Protein AF-A0A934NMH2-F1 (afdb_monomer_lite)

Foldseek 3Di:
DDDDDPVVVVVVVVCVVPPFVVVQVVVCVVVDQKDKPPWDQDDDPSQKTKIKIKGKDRKGKDADPDPVFGMKIKIWIWMWMWMGNVVDIWIKIKIKIAIKTWDWDADPPGKTATDIDQDDLVRMDMDIDTPPDDPVCVVVVVVVRSVVSVVVSVVVNVVCPDPVNNVVRMGRVVVVVVVCVVVCVVVPDDPPPPPPPDDDDDDD

Organism: NCBI:txid2799499

Sequence (204 aa):
MGAISAADFATNMLAAAASPDRVGVMVAQLIGDSFDTGSIRVGPAGLGTAQAVGVVGQVVASHCDDPDWDIEVLVPVAIHARVDAGIRVVAYDVDLAVRARIRLVLEPPCSVLIDLKELCADDVLSTIDPCGMPSRLIGWMRNITAVVDDYVVTFINELLQRDDIVAMRRIDVAELLDRAWESGAFVSGPLRPASGESDIPVAI

pLDDT: mean 79.76, std 14.37, range [42.66, 96.0]

Structure (mmCIF, N/CA/C/O backbone):
data_AF-A0A934NMH2-F1
#
_entry.id   AF-A0A934NMH2-F1
#
loop_
_atom_site.group_PDB
_atom_site.id
_atom_site.type_symbol
_atom_site.label_atom_id
_atom_site.label_alt_id
_atom_site.label_comp_id
_atom_site.label_asym_id
_atom_site.label_entity_id
_atom_site.label_seq_id
_atom_site.pdbx_PDB_ins_code
_atom_site.Cartn_x
_atom_site.Cartn_y
_atom_site.Cartn_z
_atom_site.occupancy
_atom_site.B_iso_or_equiv
_atom_site.auth_seq_id
_atom_site.auth_comp_id
_atom_site.auth_asym_id
_atom_site.auth_atom_id
_atom_site.pdbx_PDB_model_num
ATOM 1 N N . MET A 1 1 ? -15.158 -12.327 33.982 1.00 55.75 1 MET A N 1
ATOM 2 C CA . MET A 1 1 ? -14.580 -11.171 33.263 1.00 55.75 1 MET A CA 1
ATOM 3 C C . MET A 1 1 ? -15.195 -9.913 33.843 1.00 55.75 1 MET A C 1
ATOM 5 O O . MET A 1 1 ? -16.412 -9.870 33.957 1.00 55.75 1 MET A O 1
ATOM 9 N N . GLY A 1 2 ? -14.372 -8.968 34.304 1.00 80.00 2 GLY A N 1
ATOM 10 C CA . GLY A 1 2 ? -14.849 -7.660 34.764 1.00 80.00 2 GLY A CA 1
ATOM 11 C C . GLY A 1 2 ? -15.200 -6.760 33.578 1.00 80.00 2 GLY A C 1
ATOM 12 O O . GLY A 1 2 ? -14.718 -6.998 32.472 1.00 80.00 2 GLY A O 1
ATOM 13 N N . ALA A 1 3 ? -16.050 -5.759 33.802 1.00 84.94 3 ALA A N 1
ATOM 14 C CA . ALA A 1 3 ? -16.329 -4.737 32.798 1.00 84.94 3 ALA A CA 1
ATOM 15 C C . ALA A 1 3 ? -15.047 -3.947 32.485 1.00 84.94 3 ALA A C 1
ATOM 17 O O . ALA A 1 3 ? -14.315 -3.575 33.403 1.00 84.94 3 ALA A O 1
ATOM 18 N N . ILE A 1 4 ? -14.782 -3.712 31.200 1.00 94.19 4 ILE A N 1
ATOM 19 C CA . ILE A 1 4 ? -13.697 -2.839 30.732 1.00 94.19 4 ILE A CA 1
ATOM 20 C C . ILE A 1 4 ? -14.229 -1.424 30.494 1.00 94.19 4 ILE A C 1
ATOM 22 O O . ILE A 1 4 ? -15.442 -1.229 30.376 1.00 94.19 4 ILE A O 1
ATOM 26 N N . SER A 1 5 ? -13.338 -0.432 30.438 1.00 93.69 5 SER A N 1
ATOM 27 C CA . SER A 1 5 ? -13.750 0.933 30.114 1.00 93.69 5 SER A CA 1
ATOM 28 C C . SER A 1 5 ? -14.205 1.034 28.651 1.00 93.69 5 SER A C 1
ATOM 30 O O . SER A 1 5 ? -13.817 0.226 27.807 1.00 93.69 5 SER A O 1
ATOM 32 N N . ALA A 1 6 ? -15.020 2.044 28.331 1.00 88.75 6 ALA A N 1
ATOM 33 C CA . ALA A 1 6 ? -15.433 2.300 26.950 1.00 88.75 6 ALA A CA 1
ATOM 34 C C . ALA A 1 6 ? -14.233 2.582 26.026 1.00 88.75 6 ALA A C 1
ATOM 36 O O . ALA A 1 6 ? -14.247 2.177 24.868 1.00 88.75 6 ALA A O 1
ATOM 37 N N . ALA A 1 7 ? -13.187 3.228 26.553 1.00 87.75 7 ALA A N 1
ATOM 38 C CA . ALA A 1 7 ? -11.951 3.481 25.822 1.00 87.75 7 ALA A CA 1
ATOM 39 C C . ALA A 1 7 ? -11.217 2.171 25.498 1.00 87.75 7 ALA A C 1
ATOM 41 O O . ALA A 1 7 ? -10.892 1.929 24.341 1.00 87.75 7 ALA A O 1
ATOM 42 N N . ASP A 1 8 ? -11.046 1.285 26.484 1.00 89.62 8 ASP A N 1
ATOM 43 C CA . ASP A 1 8 ? -10.402 -0.018 26.266 1.00 89.62 8 ASP A CA 1
ATOM 44 C C . ASP A 1 8 ? -11.205 -0.883 25.290 1.00 89.62 8 ASP A C 1
ATOM 46 O O . ASP A 1 8 ? -10.641 -1.572 24.440 1.00 89.62 8 ASP A O 1
ATOM 50 N N . PHE A 1 9 ? -12.537 -0.838 25.389 1.00 89.81 9 PHE A N 1
ATOM 51 C CA . PHE A 1 9 ? -13.411 -1.519 24.443 1.00 89.81 9 PHE A CA 1
ATOM 52 C C . PHE A 1 9 ? -13.216 -0.990 23.019 1.00 89.81 9 PHE A C 1
ATOM 54 O O . PHE A 1 9 ? -13.054 -1.795 22.106 1.00 89.81 9 PHE A O 1
ATOM 61 N N . ALA A 1 10 ? -13.191 0.331 22.827 1.00 84.88 10 ALA A N 1
ATOM 62 C CA . ALA A 1 10 ? -12.983 0.942 21.517 1.00 84.88 10 ALA A CA 1
ATOM 63 C C . ALA A 1 10 ? -11.622 0.556 20.918 1.00 84.88 10 ALA A C 1
ATOM 65 O O . ALA A 1 10 ? -11.572 0.125 19.768 1.00 84.88 10 ALA A O 1
ATOM 66 N N . THR A 1 11 ? -10.543 0.615 21.705 1.00 84.56 11 THR A N 1
ATOM 67 C CA . THR A 1 11 ? -9.200 0.188 21.277 1.00 84.56 11 THR A CA 1
ATOM 68 C C . THR A 1 11 ? -9.193 -1.276 20.837 1.00 84.56 11 THR A C 1
ATOM 70 O O . THR A 1 11 ? -8.730 -1.597 19.744 1.00 84.56 11 THR A O 1
ATOM 73 N N . ASN A 1 12 ? -9.768 -2.169 21.647 1.00 87.62 12 ASN A N 1
ATOM 74 C CA . ASN A 1 12 ? -9.834 -3.595 21.324 1.00 87.62 12 ASN A CA 1
ATOM 75 C C . ASN A 1 12 ? -10.702 -3.868 20.089 1.00 87.62 12 ASN A C 1
ATOM 77 O O . ASN A 1 12 ? -10.360 -4.711 19.262 1.00 87.62 12 ASN A O 1
ATOM 81 N N . MET A 1 13 ? -11.822 -3.155 19.958 1.00 86.44 13 MET A N 1
ATOM 82 C CA . MET A 1 13 ? -12.715 -3.261 18.808 1.00 86.44 13 MET A CA 1
ATOM 83 C C . MET A 1 13 ? -12.003 -2.845 17.521 1.00 86.44 13 MET A C 1
ATOM 85 O O . MET A 1 13 ? -12.112 -3.551 16.523 1.00 86.44 13 MET A O 1
ATOM 89 N N . LEU A 1 14 ? -11.255 -1.739 17.540 1.00 83.88 14 LEU A N 1
ATOM 90 C CA . LEU A 1 14 ? -10.494 -1.256 16.387 1.00 83.88 14 LEU A CA 1
ATOM 91 C C . LEU A 1 14 ? -9.381 -2.230 15.998 1.00 83.88 14 LEU A C 1
ATOM 93 O O . LEU A 1 14 ? -9.290 -2.603 14.830 1.00 83.88 14 LEU A O 1
ATOM 97 N N . ALA A 1 15 ? -8.609 -2.716 16.973 1.00 83.25 15 ALA A N 1
ATOM 98 C CA . ALA A 1 15 ? -7.566 -3.712 16.734 1.00 83.25 15 ALA A CA 1
ATOM 99 C C . ALA A 1 15 ? -8.132 -5.011 16.130 1.00 83.25 15 ALA A C 1
ATOM 101 O O . ALA A 1 15 ? -7.534 -5.598 15.230 1.00 83.25 15 ALA A O 1
ATOM 102 N N . ALA A 1 16 ? -9.314 -5.447 16.579 1.00 84.50 16 ALA A N 1
ATOM 103 C CA . ALA A 1 16 ? -9.988 -6.619 16.025 1.00 84.50 16 ALA A CA 1
ATOM 104 C C . ALA A 1 16 ? -10.588 -6.357 14.632 1.00 84.50 16 ALA A C 1
ATOM 106 O O . ALA A 1 16 ? -10.557 -7.229 13.763 1.00 84.50 16 ALA A O 1
ATOM 107 N N . ALA A 1 17 ? -11.148 -5.167 14.406 1.00 82.38 17 ALA A N 1
ATOM 108 C CA . ALA A 1 17 ? -11.746 -4.790 13.130 1.00 82.38 17 ALA A CA 1
ATOM 109 C C . ALA A 1 17 ? -10.696 -4.615 12.024 1.00 82.38 17 ALA A C 1
ATOM 111 O O . ALA A 1 17 ? -10.988 -4.924 10.870 1.00 82.38 17 ALA A O 1
ATOM 112 N N . ALA A 1 18 ? -9.490 -4.176 12.381 1.00 85.75 18 ALA A N 1
ATOM 113 C CA . ALA A 1 18 ? -8.374 -3.938 11.475 1.00 85.75 18 ALA A CA 1
ATOM 114 C C . ALA A 1 18 ? -7.191 -4.878 11.744 1.00 85.75 18 ALA A C 1
ATOM 116 O O . ALA A 1 18 ? -6.037 -4.469 11.693 1.00 85.75 18 ALA A O 1
ATOM 117 N N . SER A 1 19 ? -7.460 -6.157 12.018 1.00 91.31 19 SER A N 1
ATOM 118 C CA . SER A 1 19 ? -6.395 -7.164 12.093 1.00 91.31 19 SER A CA 1
ATOM 119 C C . SER A 1 19 ? -5.557 -7.165 10.802 1.00 91.31 19 SER A C 1
ATOM 121 O O . SER A 1 19 ? -6.161 -7.026 9.728 1.00 91.31 19 SER A O 1
ATOM 123 N N . PRO A 1 20 ? -4.234 -7.415 10.861 1.00 93.50 20 PRO A N 1
ATOM 124 C CA . PRO A 1 20 ? -3.378 -7.439 9.676 1.00 93.50 20 PRO A CA 1
ATOM 125 C C . PRO A 1 20 ? -3.939 -8.290 8.531 1.00 93.50 20 PRO A C 1
ATOM 127 O O . PRO A 1 20 ? -4.058 -7.793 7.417 1.00 93.50 20 PRO A O 1
ATOM 130 N N . ASP A 1 21 ? -4.418 -9.506 8.811 1.00 91.56 21 ASP A N 1
ATOM 131 C CA . ASP A 1 21 ? -5.004 -10.396 7.796 1.00 91.56 21 ASP A CA 1
ATOM 132 C C . ASP A 1 21 ? -6.146 -9.734 7.010 1.00 91.56 21 ASP A C 1
ATOM 134 O O . ASP A 1 21 ? -6.215 -9.809 5.782 1.00 91.56 21 ASP A O 1
ATOM 138 N N . ARG A 1 22 ? -7.041 -9.036 7.717 1.00 88.94 22 ARG A N 1
ATOM 139 C CA . ARG A 1 22 ? -8.184 -8.353 7.104 1.00 88.94 22 ARG A CA 1
ATOM 140 C C . ARG A 1 22 ? -7.745 -7.156 6.268 1.00 88.94 22 ARG A C 1
ATOM 142 O O . ARG A 1 22 ? -8.294 -6.949 5.188 1.00 88.94 22 ARG A O 1
ATOM 149 N N . VAL A 1 23 ? -6.746 -6.410 6.737 1.00 90.19 23 VAL A N 1
ATOM 150 C CA . VAL A 1 23 ? -6.149 -5.306 5.977 1.00 90.19 23 VAL A CA 1
ATOM 151 C C . VAL A 1 23 ? -5.469 -5.827 4.715 1.00 90.19 23 VAL A C 1
ATOM 153 O O . VAL A 1 23 ? -5.728 -5.296 3.640 1.00 90.19 23 VAL A O 1
ATOM 156 N N . GLY A 1 24 ? -4.694 -6.910 4.802 1.00 91.38 24 GLY A N 1
ATOM 157 C CA . GLY A 1 24 ? -4.057 -7.539 3.643 1.00 91.38 24 GLY A CA 1
ATOM 158 C C . GLY A 1 24 ? -5.067 -7.970 2.575 1.00 91.38 24 GLY A C 1
ATOM 159 O O . GLY A 1 24 ? -4.893 -7.653 1.400 1.00 91.38 24 GLY A O 1
ATOM 160 N N . VAL A 1 25 ? -6.171 -8.611 2.981 1.00 90.31 25 VAL A N 1
ATOM 161 C CA . VAL A 1 25 ? -7.261 -8.992 2.062 1.00 90.31 25 VAL A CA 1
ATOM 162 C C . VAL A 1 25 ? -7.906 -7.769 1.409 1.00 90.31 25 VAL A C 1
ATOM 164 O O . VAL A 1 25 ? -8.134 -7.772 0.201 1.00 90.31 25 VAL A O 1
ATOM 167 N N . MET A 1 26 ? -8.194 -6.719 2.182 1.00 88.44 26 MET A N 1
ATOM 168 C CA . MET A 1 26 ? -8.778 -5.490 1.639 1.00 88.44 26 MET A CA 1
ATOM 169 C C . MET A 1 26 ? -7.841 -4.795 0.649 1.00 88.44 26 MET A C 1
ATOM 171 O O . MET A 1 26 ? -8.291 -4.367 -0.411 1.00 88.44 26 MET A O 1
ATOM 175 N N . VAL A 1 27 ? -6.546 -4.712 0.964 1.00 88.94 27 VAL A N 1
ATOM 176 C CA . VAL A 1 27 ? -5.538 -4.135 0.067 1.00 88.94 27 VAL A CA 1
ATOM 177 C C . VAL A 1 27 ? -5.440 -4.947 -1.224 1.00 88.94 27 VAL A C 1
ATOM 179 O O . VAL A 1 27 ? -5.482 -4.363 -2.302 1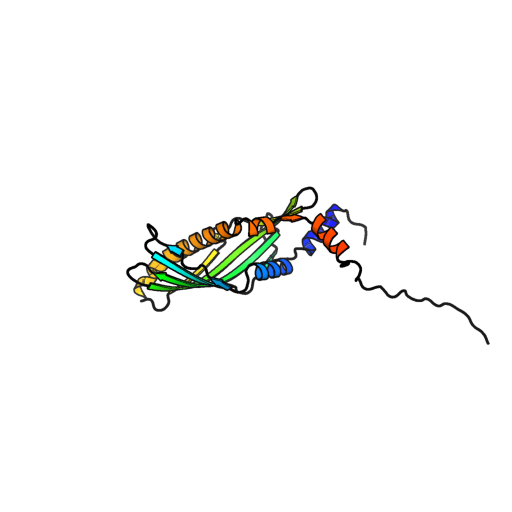.00 88.94 27 VAL A O 1
ATOM 182 N N . ALA A 1 28 ? -5.397 -6.280 -1.143 1.00 89.31 28 ALA A N 1
ATOM 183 C CA . ALA A 1 28 ? -5.385 -7.138 -2.329 1.00 89.31 28 ALA A CA 1
ATOM 184 C C . ALA A 1 28 ? -6.615 -6.906 -3.226 1.00 89.31 28 ALA A C 1
ATOM 186 O O . ALA A 1 28 ? -6.481 -6.783 -4.439 1.00 89.31 28 ALA A O 1
ATOM 187 N N . GLN A 1 29 ? -7.807 -6.778 -2.635 1.00 88.88 29 GLN A N 1
ATOM 188 C CA . GLN A 1 29 ? -9.037 -6.483 -3.381 1.00 88.88 29 GLN A CA 1
ATOM 189 C C . GLN A 1 29 ? -9.027 -5.092 -4.022 1.00 88.88 29 GLN A C 1
ATOM 191 O O . GLN A 1 29 ? -9.562 -4.926 -5.115 1.00 88.88 29 GLN A O 1
ATOM 196 N N . LEU A 1 30 ? -8.442 -4.102 -3.344 1.00 84.62 30 LEU A N 1
ATOM 197 C CA . LEU A 1 30 ? -8.367 -2.729 -3.835 1.00 84.62 30 LEU A CA 1
ATOM 198 C C . LEU A 1 30 ? -7.421 -2.601 -5.033 1.00 84.62 30 LEU A C 1
ATOM 200 O O . LEU A 1 30 ? -7.748 -1.912 -5.995 1.00 84.62 30 LEU A O 1
ATOM 204 N N . ILE A 1 31 ? -6.253 -3.243 -4.962 1.00 84.88 31 ILE A N 1
ATOM 205 C CA . ILE A 1 31 ? -5.245 -3.192 -6.030 1.00 84.88 31 ILE A CA 1
ATOM 206 C C . ILE A 1 31 ? -5.661 -4.098 -7.203 1.00 84.88 31 ILE A C 1
ATOM 208 O O . ILE A 1 31 ? -5.435 -3.749 -8.362 1.00 84.88 31 ILE A O 1
ATOM 212 N N . GLY A 1 32 ? -6.308 -5.230 -6.911 1.00 87.62 32 GLY A N 1
ATOM 213 C CA . GLY A 1 32 ? -6.639 -6.259 -7.893 1.00 87.62 32 GLY A CA 1
ATOM 214 C C . GLY A 1 32 ? -5.426 -7.103 -8.298 1.00 87.62 32 GLY A C 1
ATOM 215 O O . GLY A 1 32 ? -4.321 -6.925 -7.793 1.00 87.62 32 GLY A O 1
ATOM 216 N N . ASP A 1 33 ? -5.636 -8.033 -9.232 1.00 88.31 33 ASP A N 1
ATOM 217 C CA . ASP A 1 33 ? -4.613 -9.021 -9.613 1.00 88.31 33 ASP A CA 1
ATOM 218 C C . ASP A 1 33 ? -3.589 -8.482 -10.627 1.00 88.31 33 ASP A C 1
ATOM 220 O O . ASP A 1 33 ? -2.505 -9.043 -10.795 1.00 88.31 33 ASP A O 1
ATOM 224 N N . SER A 1 34 ? -3.923 -7.408 -11.348 1.00 88.50 34 SER A N 1
ATOM 225 C CA . SER A 1 34 ? -3.069 -6.856 -12.402 1.00 88.50 34 SER A CA 1
ATOM 226 C C . SER A 1 34 ? -3.409 -5.409 -12.736 1.00 88.50 34 SER A C 1
ATOM 228 O O . SER A 1 34 ? -4.554 -4.988 -12.570 1.00 88.50 34 SER A O 1
ATOM 230 N N . PHE A 1 35 ? -2.442 -4.685 -13.294 1.00 84.38 35 PHE A N 1
ATOM 231 C CA . PHE A 1 35 ? -2.626 -3.329 -13.807 1.00 84.38 35 PHE A CA 1
ATOM 232 C C . PHE A 1 35 ? -1.861 -3.107 -15.118 1.00 84.38 35 PHE A C 1
ATOM 234 O O . PHE A 1 35 ? -0.876 -3.785 -15.406 1.00 84.38 35 PHE A O 1
ATOM 241 N N . ASP A 1 36 ? -2.300 -2.123 -15.901 1.00 84.50 36 ASP A N 1
ATOM 242 C CA . ASP A 1 36 ? -1.600 -1.612 -17.084 1.00 84.50 36 ASP A CA 1
ATOM 243 C C . ASP A 1 36 ? -1.434 -0.102 -16.902 1.00 84.50 36 ASP A C 1
ATOM 245 O O . ASP A 1 36 ? -2.402 0.607 -16.613 1.00 84.50 36 ASP A O 1
ATOM 249 N N . THR A 1 37 ? -0.205 0.393 -17.027 1.00 76.31 37 THR A N 1
ATOM 250 C CA . THR A 1 37 ? 0.087 1.825 -16.883 1.00 76.31 37 THR A CA 1
ATOM 251 C C . THR A 1 37 ? -0.308 2.638 -18.117 1.00 76.31 37 THR A C 1
ATOM 253 O O . THR A 1 37 ? -0.308 3.869 -18.080 1.00 76.31 37 THR A O 1
ATOM 256 N N . GLY A 1 38 ? -0.639 1.972 -19.225 1.00 80.69 38 GLY A N 1
ATOM 257 C CA . GLY A 1 38 ? -0.751 2.582 -20.538 1.00 80.69 38 GLY A CA 1
ATOM 258 C C . GLY A 1 38 ? 0.599 3.101 -21.039 1.00 80.69 38 GLY A C 1
ATOM 259 O O . GLY A 1 38 ? 1.663 2.802 -20.498 1.00 80.69 38 GLY A O 1
ATOM 260 N N . SER A 1 39 ? 0.572 3.896 -22.110 1.00 80.50 39 SER A N 1
ATOM 261 C CA . SER A 1 39 ? 1.788 4.536 -22.616 1.00 80.50 39 SER A CA 1
ATOM 262 C C . SER A 1 39 ? 2.077 5.816 -21.833 1.00 80.50 39 SER A C 1
ATOM 264 O O . SER A 1 39 ? 1.389 6.823 -21.997 1.00 80.50 39 SER A O 1
ATOM 266 N N . ILE A 1 40 ? 3.151 5.803 -21.055 1.00 76.50 40 ILE A N 1
ATOM 267 C CA . ILE A 1 40 ? 3.705 6.965 -20.355 1.00 76.50 40 ILE A CA 1
ATOM 268 C C . ILE A 1 40 ? 4.894 7.537 -21.136 1.00 76.50 40 ILE A C 1
ATOM 270 O O . ILE A 1 40 ? 5.604 6.813 -21.833 1.00 76.50 40 ILE A O 1
ATOM 274 N N . ARG A 1 41 ? 5.124 8.851 -21.051 1.00 74.88 41 ARG A N 1
ATOM 275 C CA . ARG A 1 41 ? 6.332 9.478 -21.615 1.00 74.88 41 ARG A CA 1
ATOM 276 C C . ARG A 1 41 ? 7.469 9.413 -20.601 1.00 74.88 41 ARG A C 1
ATOM 278 O O . ARG A 1 41 ? 7.273 9.778 -19.448 1.00 74.88 41 ARG A O 1
ATOM 285 N N . VAL A 1 42 ? 8.652 8.995 -21.046 1.00 70.00 42 VAL A N 1
ATOM 286 C CA . VAL A 1 42 ? 9.847 8.828 -20.205 1.00 70.00 42 VAL A CA 1
ATOM 287 C C . VAL A 1 42 ? 11.085 9.475 -20.837 1.00 70.00 42 VAL A C 1
ATOM 289 O O . VAL A 1 42 ? 11.164 9.668 -22.052 1.00 70.00 42 VAL A O 1
ATOM 292 N N . GLY A 1 43 ? 12.071 9.808 -20.000 1.00 58.72 43 GLY A N 1
ATOM 293 C CA . GLY A 1 43 ? 13.358 10.371 -20.413 1.00 58.72 43 GLY A CA 1
ATOM 294 C C . GLY A 1 43 ? 13.383 11.901 -20.584 1.00 58.72 43 GLY A C 1
ATOM 295 O O . GLY A 1 43 ? 12.353 12.573 -20.475 1.00 58.72 43 GLY A O 1
ATOM 296 N N . PRO A 1 44 ? 14.570 12.482 -20.854 1.00 56.53 44 PRO A N 1
ATOM 297 C CA . PRO A 1 44 ? 14.737 13.925 -21.010 1.00 56.53 44 PRO A CA 1
ATOM 298 C C . PRO A 1 44 ? 13.830 14.457 -22.128 1.00 56.53 44 PRO A C 1
ATOM 300 O O . PRO A 1 44 ? 13.818 13.909 -23.229 1.00 56.53 44 PRO A O 1
ATOM 303 N N . ALA A 1 45 ? 13.064 15.513 -21.841 1.00 66.69 45 ALA A N 1
ATOM 304 C CA . ALA A 1 45 ? 12.084 16.119 -22.754 1.00 66.69 45 ALA A CA 1
ATOM 305 C C . ALA A 1 45 ? 10.947 15.187 -23.244 1.00 66.69 45 ALA A C 1
ATOM 307 O O . ALA A 1 45 ? 10.225 15.547 -24.174 1.00 66.69 45 ALA A O 1
ATOM 308 N N . GLY A 1 46 ? 10.746 14.018 -22.620 1.00 63.03 46 GLY A N 1
ATOM 309 C CA . GLY A 1 46 ? 9.675 13.080 -22.982 1.00 63.03 46 GLY A CA 1
ATOM 310 C C . GLY A 1 46 ? 9.870 12.416 -24.348 1.00 63.03 46 GLY A C 1
ATOM 311 O O . GLY A 1 46 ? 8.889 12.146 -25.038 1.00 63.03 46 GLY A O 1
ATOM 312 N N . LEU A 1 47 ? 11.129 12.215 -24.750 1.00 70.56 47 LEU A N 1
ATOM 313 C CA . LEU A 1 47 ? 11.509 11.639 -26.045 1.00 70.56 47 LEU A CA 1
ATOM 314 C C . LEU A 1 47 ? 11.330 10.117 -26.132 1.00 70.56 47 LEU A C 1
ATOM 316 O O . LEU A 1 47 ? 11.421 9.573 -27.229 1.00 70.56 47 LEU A O 1
ATOM 320 N N . GLY A 1 48 ? 11.096 9.437 -25.010 1.00 74.62 48 GLY A N 1
ATOM 321 C CA . GLY A 1 48 ? 10.774 8.017 -24.986 1.00 74.62 48 GLY A CA 1
ATOM 322 C C . GLY A 1 48 ? 9.337 7.751 -24.555 1.00 74.62 48 GLY A C 1
ATOM 323 O O . GLY A 1 48 ? 8.701 8.574 -23.890 1.00 74.62 48 GLY A O 1
ATOM 324 N N . THR A 1 49 ? 8.835 6.572 -24.899 1.00 80.75 49 THR A N 1
ATOM 325 C CA . THR A 1 49 ? 7.594 6.028 -24.346 1.00 80.75 49 THR A CA 1
ATOM 326 C C . THR A 1 49 ? 7.902 4.771 -23.550 1.00 80.75 49 THR A C 1
ATOM 328 O O . THR A 1 49 ? 8.783 3.994 -23.910 1.00 80.75 49 THR A O 1
ATOM 331 N N . ALA A 1 50 ? 7.199 4.574 -22.444 1.00 80.19 50 ALA A N 1
ATOM 332 C CA . ALA A 1 50 ? 7.215 3.324 -21.711 1.00 80.19 50 ALA A CA 1
ATOM 333 C C . ALA A 1 50 ? 5.790 2.815 -21.529 1.00 80.19 50 ALA A C 1
ATOM 335 O O . ALA A 1 50 ? 4.855 3.598 -21.396 1.00 80.19 50 ALA A O 1
ATOM 336 N N . GLN A 1 51 ? 5.634 1.502 -21.533 1.00 84.56 51 GLN A N 1
ATOM 337 C CA . GLN A 1 51 ? 4.401 0.826 -21.161 1.00 84.56 51 GLN A CA 1
ATOM 338 C C . GLN A 1 51 ? 4.759 -0.305 -20.213 1.00 84.56 51 GLN A C 1
ATOM 340 O O . GLN A 1 51 ? 5.733 -1.016 -20.463 1.00 84.56 51 GLN A O 1
ATOM 345 N N . ALA A 1 52 ? 3.984 -0.476 -19.149 1.00 85.81 52 ALA A N 1
ATOM 346 C CA . ALA A 1 52 ? 4.201 -1.528 -18.176 1.00 85.81 52 ALA A CA 1
ATOM 347 C C . ALA A 1 52 ? 2.894 -2.251 -17.862 1.00 85.81 52 ALA A C 1
ATOM 349 O O . ALA A 1 52 ? 1.855 -1.626 -17.658 1.00 85.81 52 ALA A O 1
ATOM 350 N N . VAL A 1 53 ? 2.976 -3.577 -17.805 1.00 88.62 53 VAL A N 1
ATOM 351 C CA . VAL A 1 53 ? 1.910 -4.434 -17.291 1.00 88.62 5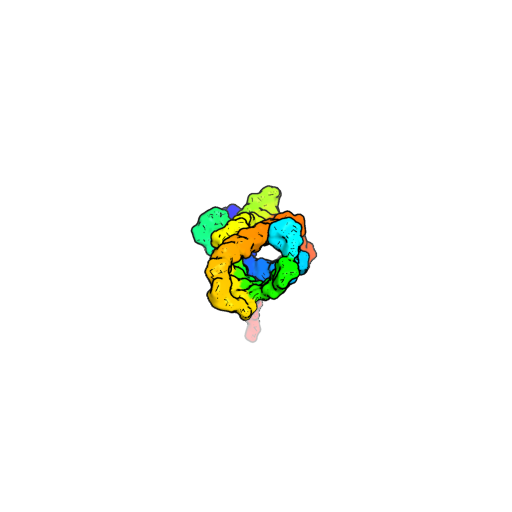3 VAL A CA 1
ATOM 352 C C . VAL A 1 53 ? 2.435 -5.093 -16.029 1.00 88.62 53 VAL A C 1
ATOM 354 O O . VAL A 1 53 ? 3.509 -5.695 -16.054 1.00 88.62 53 VAL A O 1
ATOM 357 N N . GLY A 1 54 ? 1.697 -4.949 -14.936 1.00 89.44 54 GLY A N 1
ATOM 358 C CA . GLY A 1 54 ? 2.034 -5.513 -13.638 1.00 89.44 54 GLY A CA 1
ATOM 359 C C . GLY A 1 54 ? 1.057 -6.603 -13.224 1.00 89.44 54 GLY A C 1
ATOM 360 O O . GLY A 1 54 ? -0.141 -6.502 -13.485 1.00 89.44 54 GLY A O 1
ATOM 361 N N . VAL A 1 55 ? 1.569 -7.626 -12.548 1.00 93.25 55 VAL A N 1
ATOM 362 C CA . VAL A 1 55 ? 0.794 -8.656 -11.853 1.00 93.25 55 VAL A CA 1
ATOM 363 C C . VAL A 1 55 ? 1.108 -8.556 -10.371 1.00 93.25 55 VAL A C 1
ATOM 365 O O . VAL A 1 55 ? 2.275 -8.531 -9.975 1.00 93.25 55 VAL A O 1
ATOM 368 N N . VAL A 1 56 ? 0.064 -8.491 -9.555 1.00 92.62 56 VAL A N 1
ATOM 369 C CA . VAL A 1 56 ? 0.185 -8.382 -8.104 1.00 92.62 56 VAL A CA 1
ATOM 370 C C . VAL A 1 56 ? 0.311 -9.783 -7.521 1.00 92.62 56 VAL A C 1
ATOM 372 O O . VAL A 1 56 ? -0.462 -10.686 -7.835 1.00 92.62 56 VAL A O 1
ATOM 375 N N . GLY A 1 57 ? 1.336 -9.976 -6.699 1.00 93.50 57 GLY A N 1
ATOM 376 C CA . GLY A 1 57 ? 1.562 -11.214 -5.972 1.00 93.50 57 GLY A CA 1
ATOM 377 C C . GLY A 1 57 ? 0.691 -11.318 -4.722 1.00 93.50 57 GLY A C 1
ATOM 378 O O . GLY A 1 57 ? -0.252 -10.561 -4.500 1.00 93.50 57 GLY A O 1
ATOM 379 N N . GLN A 1 58 ? 1.034 -12.265 -3.853 1.00 94.88 58 GLN A N 1
ATOM 380 C CA . GLN A 1 58 ? 0.336 -12.414 -2.584 1.00 94.88 58 GLN A CA 1
ATOM 381 C C . GLN A 1 58 ? 0.658 -11.237 -1.653 1.00 94.88 58 GLN A C 1
ATOM 383 O O . GLN A 1 58 ? 1.786 -11.109 -1.177 1.00 94.88 58 GLN A O 1
ATOM 388 N N . VAL A 1 59 ? -0.351 -10.417 -1.363 1.00 95.25 59 VAL A N 1
ATOM 389 C CA . VAL A 1 59 ? -0.261 -9.360 -0.351 1.00 95.25 59 VAL A CA 1
ATOM 390 C C . VAL A 1 59 ? -0.167 -9.992 1.033 1.00 95.25 59 VAL A C 1
ATOM 392 O O . VAL A 1 59 ? -0.968 -10.858 1.393 1.00 95.25 59 VAL A O 1
ATOM 395 N N . VAL A 1 60 ? 0.810 -9.545 1.816 1.00 95.62 60 VAL A N 1
ATOM 396 C CA . VAL A 1 60 ? 1.015 -9.987 3.198 1.00 95.62 60 VAL A CA 1
ATOM 397 C C . VAL A 1 60 ? 0.976 -8.767 4.099 1.00 95.62 60 VAL A C 1
ATOM 399 O O . VAL A 1 60 ? 1.602 -7.757 3.798 1.00 95.62 60 VAL A O 1
ATOM 402 N N . ALA A 1 61 ? 0.249 -8.859 5.206 1.00 96.00 61 ALA A N 1
ATOM 403 C CA . ALA A 1 61 ? 0.176 -7.802 6.200 1.00 96.00 61 ALA A CA 1
ATOM 404 C C . ALA A 1 61 ? 0.562 -8.352 7.573 1.00 96.00 61 ALA A C 1
ATOM 406 O O . ALA A 1 61 ? 0.222 -9.482 7.922 1.00 96.00 61 ALA A O 1
ATOM 407 N N . SER A 1 62 ? 1.259 -7.542 8.357 1.00 96.00 62 SER A N 1
ATOM 408 C CA . SER A 1 62 ? 1.672 -7.864 9.720 1.00 96.00 62 SER A CA 1
ATOM 409 C C . SER A 1 62 ? 1.572 -6.632 10.608 1.00 96.00 62 SER A C 1
ATOM 411 O O . SER A 1 62 ? 1.446 -5.510 10.122 1.00 96.00 62 SER A O 1
ATOM 413 N N . HIS A 1 63 ? 1.644 -6.825 11.923 1.00 94.25 63 HIS A N 1
ATOM 414 C CA . HIS A 1 63 ? 1.877 -5.695 12.818 1.00 94.25 63 HIS A CA 1
ATOM 415 C C . HIS A 1 63 ? 3.198 -5.008 12.462 1.00 94.25 63 HIS A C 1
ATOM 417 O O . HIS A 1 63 ? 4.147 -5.677 12.042 1.00 94.25 63 HIS A O 1
ATOM 423 N N . CYS A 1 64 ? 3.231 -3.682 12.583 1.00 93.06 64 CYS A N 1
ATOM 424 C CA . CYS A 1 64 ? 4.452 -2.925 12.358 1.00 93.06 64 CYS A CA 1
ATOM 425 C C . CYS A 1 64 ? 5.332 -2.952 13.616 1.00 93.06 64 CYS A C 1
ATOM 427 O O . CYS A 1 64 ? 4.831 -2.832 14.732 1.00 93.06 64 CYS A O 1
ATOM 429 N N . ASP A 1 65 ? 6.646 -3.093 13.431 1.00 91.12 65 ASP A N 1
ATOM 430 C CA . ASP A 1 65 ? 7.622 -2.975 14.525 1.00 91.12 65 ASP A CA 1
ATOM 431 C C . ASP A 1 65 ? 7.882 -1.505 14.915 1.00 91.12 65 ASP A C 1
ATOM 433 O O . ASP A 1 65 ? 8.416 -1.219 15.988 1.00 91.12 65 ASP A O 1
ATOM 437 N N . ASP A 1 66 ? 7.531 -0.569 14.029 1.00 90.69 66 ASP A N 1
ATOM 438 C CA . ASP A 1 66 ? 7.632 0.871 14.248 1.00 90.69 66 ASP A CA 1
ATOM 439 C C . ASP A 1 66 ? 6.434 1.344 15.093 1.00 90.69 66 ASP A C 1
ATOM 441 O O . ASP A 1 66 ? 5.299 1.208 14.641 1.00 90.69 66 ASP A O 1
ATOM 445 N N . PRO A 1 67 ? 6.646 1.900 16.302 1.00 88.50 67 PRO A N 1
ATOM 446 C CA . PRO A 1 67 ? 5.560 2.242 17.222 1.00 88.50 67 PRO A CA 1
ATOM 447 C C . PRO A 1 67 ? 4.644 3.369 16.725 1.00 88.50 67 PRO A C 1
ATOM 449 O O . PRO A 1 67 ? 3.572 3.558 17.297 1.00 88.50 67 PRO A O 1
ATOM 452 N N . ASP A 1 68 ? 5.050 4.120 15.697 1.00 91.44 68 ASP A N 1
ATOM 453 C CA . ASP A 1 68 ? 4.220 5.169 15.098 1.00 91.44 68 ASP A CA 1
ATOM 454 C C . ASP A 1 68 ? 3.203 4.616 14.078 1.00 91.44 68 ASP A C 1
ATOM 456 O O . ASP A 1 68 ? 2.334 5.361 13.606 1.00 91.44 68 ASP A O 1
ATOM 460 N N . TRP A 1 69 ? 3.303 3.324 13.739 1.00 94.00 69 TRP A N 1
ATOM 461 C CA . TRP A 1 69 ? 2.490 2.642 12.734 1.00 94.00 69 TRP A CA 1
ATOM 462 C C . TRP A 1 69 ? 1.868 1.358 13.291 1.00 94.00 69 TRP A C 1
ATOM 464 O O . TRP A 1 69 ? 2.483 0.627 14.059 1.00 94.00 69 TRP A O 1
ATOM 474 N N . ASP A 1 70 ? 0.645 1.039 12.869 1.00 92.56 70 ASP A N 1
ATOM 475 C CA . ASP A 1 70 ? -0.074 -0.127 13.396 1.00 92.56 70 ASP A CA 1
ATOM 476 C C . ASP A 1 70 ? 0.230 -1.395 12.584 1.00 92.56 70 ASP A C 1
ATOM 478 O O . ASP A 1 70 ? 0.367 -2.500 13.124 1.00 92.56 70 ASP A O 1
ATOM 482 N N . ILE A 1 71 ? 0.295 -1.243 11.257 1.00 94.56 71 ILE A N 1
ATOM 483 C CA . ILE A 1 71 ? 0.331 -2.347 10.295 1.00 94.56 71 ILE A CA 1
ATOM 484 C C . ILE A 1 71 ? 1.339 -2.036 9.194 1.00 94.56 71 ILE A C 1
ATOM 486 O O . ILE A 1 71 ? 1.378 -0.931 8.654 1.00 94.56 71 ILE A O 1
ATOM 490 N N . GLU A 1 72 ? 2.121 -3.044 8.829 1.00 95.69 72 GLU A N 1
ATOM 491 C CA . GLU A 1 72 ? 2.953 -3.047 7.634 1.00 95.69 72 GLU A CA 1
ATOM 492 C C . GLU A 1 72 ? 2.352 -4.001 6.597 1.00 95.69 72 GLU A C 1
ATOM 494 O O . GLU A 1 72 ? 1.918 -5.106 6.925 1.00 95.69 72 GLU A O 1
ATOM 499 N N . VAL A 1 73 ? 2.307 -3.564 5.340 1.00 95.81 73 VAL A N 1
ATOM 500 C CA . VAL A 1 73 ? 1.769 -4.321 4.210 1.00 95.81 73 VAL A CA 1
ATOM 501 C C . VAL A 1 73 ? 2.850 -4.454 3.149 1.00 95.81 73 VAL A C 1
ATOM 503 O O . VAL A 1 73 ? 3.365 -3.457 2.648 1.00 95.81 73 VAL A O 1
ATOM 506 N N . LEU A 1 74 ? 3.169 -5.691 2.788 1.00 96.00 74 LEU A N 1
ATOM 507 C CA . LEU A 1 74 ? 4.072 -6.032 1.702 1.00 96.00 74 LEU A CA 1
ATOM 508 C C . LEU A 1 74 ? 3.261 -6.416 0.464 1.00 96.00 74 LEU A C 1
ATOM 510 O O . LEU A 1 74 ? 2.466 -7.359 0.499 1.00 96.00 74 LEU A O 1
ATOM 514 N N . VAL A 1 75 ? 3.500 -5.707 -0.634 1.00 95.00 75 VAL A N 1
ATOM 515 C CA . VAL A 1 75 ? 2.860 -5.929 -1.932 1.00 95.00 75 VAL A CA 1
ATOM 516 C C . VAL A 1 75 ? 3.932 -6.310 -2.955 1.00 95.00 75 VAL A C 1
ATOM 518 O O . VAL A 1 75 ? 4.632 -5.432 -3.467 1.00 95.00 75 VAL A O 1
ATOM 521 N N . PRO A 1 76 ? 4.096 -7.609 -3.254 1.00 94.31 76 PRO A N 1
ATOM 522 C CA . PRO A 1 76 ? 4.935 -8.058 -4.356 1.00 94.31 76 PRO A CA 1
ATOM 523 C C . PRO A 1 76 ? 4.265 -7.731 -5.693 1.00 94.31 76 PRO A C 1
ATOM 525 O O . PRO A 1 76 ? 3.063 -7.946 -5.847 1.00 94.31 76 PRO A O 1
ATOM 528 N N . VAL A 1 77 ? 5.029 -7.260 -6.672 1.00 91.62 77 VAL A N 1
ATOM 529 C CA . VAL A 1 77 ? 4.542 -6.957 -8.020 1.00 91.62 77 VAL A CA 1
ATOM 530 C C . VAL A 1 77 ? 5.578 -7.407 -9.043 1.00 91.62 77 VAL A C 1
ATOM 532 O O . VAL A 1 77 ? 6.722 -6.971 -8.994 1.00 91.62 77 VAL A O 1
ATOM 535 N N . ALA A 1 78 ? 5.166 -8.240 -9.995 1.00 90.88 78 ALA A N 1
ATOM 536 C CA . ALA A 1 78 ? 5.975 -8.581 -11.161 1.00 90.88 78 ALA A CA 1
ATOM 537 C C . ALA A 1 78 ? 5.551 -7.695 -12.335 1.00 90.88 78 ALA A C 1
ATOM 539 O O . ALA A 1 78 ? 4.371 -7.653 -12.686 1.00 90.88 78 ALA A O 1
ATOM 540 N N . ILE A 1 79 ? 6.489 -6.975 -12.940 1.00 89.06 79 ILE A N 1
ATOM 541 C CA . ILE A 1 79 ? 6.226 -5.979 -13.980 1.00 89.06 79 ILE A CA 1
ATOM 542 C C . ILE A 1 79 ? 6.967 -6.362 -15.255 1.00 89.06 79 ILE A C 1
ATOM 544 O O . ILE A 1 79 ? 8.183 -6.517 -15.251 1.00 89.06 79 ILE A O 1
ATOM 548 N N . HIS A 1 80 ? 6.245 -6.416 -16.371 1.00 88.00 80 HIS A N 1
ATOM 549 C CA . HIS A 1 80 ? 6.834 -6.452 -17.705 1.00 88.00 80 HIS A CA 1
ATOM 550 C C . HIS A 1 80 ? 6.730 -5.064 -18.337 1.00 88.00 80 HIS A C 1
ATOM 552 O O . HIS A 1 80 ? 5.633 -4.593 -18.654 1.00 88.00 80 HIS A O 1
ATOM 558 N N . ALA A 1 81 ? 7.869 -4.407 -18.538 1.00 83.94 81 ALA A N 1
ATOM 559 C CA . ALA A 1 81 ? 7.948 -3.065 -19.098 1.00 83.94 81 ALA A CA 1
ATOM 560 C C . ALA A 1 81 ? 8.582 -3.072 -20.491 1.00 83.94 81 ALA A C 1
ATOM 562 O O . ALA A 1 81 ? 9.565 -3.761 -20.752 1.00 83.94 81 ALA A O 1
ATOM 563 N N . ARG A 1 82 ? 8.060 -2.244 -21.396 1.00 84.25 82 ARG A N 1
ATOM 564 C CA . ARG A 1 82 ? 8.669 -1.932 -22.693 1.00 84.25 82 ARG A CA 1
ATOM 565 C C . ARG A 1 82 ? 8.970 -0.455 -22.757 1.00 84.25 82 ARG A C 1
ATOM 567 O O . ARG A 1 82 ? 8.090 0.354 -22.494 1.00 84.25 82 ARG A O 1
ATOM 574 N N . VAL A 1 83 ? 10.190 -0.118 -23.147 1.00 80.75 83 VAL A N 1
ATOM 575 C CA . VAL A 1 83 ? 10.658 1.259 -23.286 1.00 80.75 83 VAL A CA 1
ATOM 576 C C . VAL A 1 83 ? 11.136 1.474 -24.712 1.00 80.75 83 VAL A C 1
ATOM 578 O O . VAL A 1 83 ? 12.066 0.804 -25.160 1.00 80.75 83 VAL A O 1
ATOM 581 N N . ASP A 1 84 ? 10.517 2.413 -25.415 1.00 82.12 84 ASP A N 1
ATOM 582 C CA . ASP A 1 84 ? 10.961 2.922 -26.706 1.00 82.12 84 ASP A CA 1
ATOM 583 C C . ASP A 1 84 ? 11.702 4.245 -26.500 1.00 82.12 84 ASP A C 1
ATOM 585 O O . ASP A 1 84 ? 11.122 5.234 -26.060 1.00 82.12 84 ASP A O 1
ATOM 589 N N . ALA A 1 85 ? 12.998 4.265 -26.809 1.00 74.38 85 ALA A N 1
ATOM 590 C CA . ALA A 1 85 ? 13.834 5.464 -26.739 1.00 74.38 85 ALA A CA 1
ATOM 591 C C . ALA A 1 85 ? 14.021 6.146 -28.113 1.00 74.38 85 ALA A C 1
ATOM 593 O O . ALA A 1 85 ? 14.997 6.870 -28.320 1.00 74.38 85 ALA A O 1
ATOM 594 N N . GLY A 1 86 ? 13.172 5.841 -29.099 1.00 73.88 86 GLY A N 1
ATOM 595 C CA . GLY A 1 86 ? 13.219 6.348 -30.475 1.00 73.88 86 GLY A CA 1
ATOM 596 C C . GLY A 1 86 ? 14.296 5.702 -31.355 1.00 73.88 86 GLY A C 1
ATOM 597 O O . GLY A 1 86 ? 14.122 5.576 -32.564 1.00 73.88 86 GLY A O 1
ATOM 598 N N . ILE A 1 87 ? 15.408 5.258 -30.761 1.00 76.50 87 ILE A N 1
ATOM 599 C CA . ILE A 1 87 ? 16.486 4.530 -31.456 1.00 76.50 87 ILE A CA 1
ATOM 600 C C . ILE A 1 87 ? 16.299 3.014 -31.322 1.00 76.50 87 ILE A C 1
ATOM 602 O O . ILE A 1 87 ? 16.693 2.243 -32.201 1.00 76.50 87 ILE A O 1
ATOM 606 N N . ARG A 1 88 ? 15.742 2.566 -30.193 1.00 73.62 88 ARG A N 1
ATOM 607 C CA . ARG A 1 88 ? 15.568 1.151 -29.870 1.00 73.62 88 ARG A CA 1
ATOM 608 C C . ARG A 1 88 ? 14.443 0.970 -28.857 1.00 73.62 88 ARG A C 1
ATOM 610 O O . ARG A 1 88 ? 14.349 1.739 -27.903 1.00 73.62 88 ARG A O 1
ATOM 617 N N . VAL A 1 89 ? 13.693 -0.114 -29.039 1.00 81.31 89 VAL A N 1
ATOM 618 C CA . VAL A 1 89 ? 12.755 -0.649 -28.051 1.00 81.31 89 VAL A CA 1
ATOM 619 C C . VAL A 1 89 ? 13.453 -1.725 -27.224 1.00 81.31 89 VAL A C 1
ATOM 621 O O . VAL A 1 89 ? 14.099 -2.616 -27.782 1.00 81.31 89 VAL A O 1
ATOM 624 N N . VAL A 1 90 ? 13.336 -1.642 -25.903 1.00 79.31 90 VAL A N 1
ATOM 625 C CA . VAL A 1 90 ? 13.893 -2.609 -24.951 1.00 79.31 90 VAL A CA 1
ATOM 626 C C . VAL A 1 90 ? 12.793 -3.074 -24.005 1.00 79.31 90 VAL A C 1
ATOM 628 O O . VAL A 1 90 ? 11.980 -2.264 -23.568 1.00 79.31 90 VAL A O 1
ATOM 631 N N . ALA A 1 91 ? 12.770 -4.372 -23.703 1.00 82.25 91 ALA A N 1
ATOM 632 C CA . ALA A 1 91 ? 11.877 -4.957 -22.711 1.00 82.25 91 ALA A CA 1
ATOM 633 C C . ALA A 1 91 ? 12.642 -5.306 -21.426 1.00 82.25 91 ALA A C 1
ATOM 635 O O . ALA A 1 91 ? 13.802 -5.727 -21.489 1.00 82.25 91 ALA A O 1
ATOM 636 N N . TYR A 1 92 ? 11.977 -5.135 -20.290 1.00 80.62 92 TYR A N 1
ATOM 637 C CA . TYR A 1 92 ? 12.496 -5.383 -18.952 1.00 80.62 92 TYR A CA 1
ATOM 638 C C . TYR A 1 92 ? 11.467 -6.173 -18.154 1.00 80.62 92 TYR A C 1
ATOM 640 O O . TYR A 1 92 ? 10.284 -5.832 -18.191 1.00 80.62 92 TYR A O 1
ATOM 648 N N . ASP A 1 93 ? 11.939 -7.164 -17.409 1.00 85.19 93 ASP A N 1
ATOM 649 C CA . ASP A 1 93 ? 11.181 -7.773 -16.325 1.00 85.19 93 ASP A CA 1
ATOM 650 C C . ASP A 1 93 ? 11.686 -7.166 -15.011 1.00 85.19 93 ASP A C 1
ATOM 652 O O . ASP A 1 93 ? 12.894 -7.031 -14.794 1.00 85.19 93 ASP A O 1
ATOM 656 N N . VAL A 1 94 ? 10.764 -6.713 -14.169 1.00 85.12 94 VAL A N 1
ATOM 657 C CA . VAL A 1 94 ? 11.066 -6.073 -12.889 1.00 85.12 94 VAL A CA 1
ATOM 658 C C . VAL A 1 94 ? 10.237 -6.739 -11.807 1.00 85.12 94 VAL A C 1
ATOM 660 O O . VAL A 1 94 ? 9.012 -6.668 -11.839 1.00 85.12 94 VAL A O 1
ATOM 663 N N . ASP A 1 95 ? 10.908 -7.333 -10.831 1.00 88.75 95 ASP A N 1
ATOM 664 C CA . ASP A 1 95 ? 10.274 -7.786 -9.600 1.00 88.75 95 ASP A CA 1
ATOM 665 C C . ASP A 1 95 ? 10.392 -6.683 -8.554 1.00 88.75 95 ASP A C 1
ATOM 667 O O . ASP A 1 95 ? 11.484 -6.208 -8.239 1.00 88.75 95 ASP A O 1
ATOM 671 N N . LEU A 1 96 ? 9.251 -6.269 -8.023 1.00 89.19 96 LEU A N 1
ATOM 672 C CA . LEU A 1 96 ? 9.102 -5.192 -7.063 1.00 89.19 96 LEU A CA 1
ATOM 673 C C . LEU A 1 96 ? 8.486 -5.743 -5.776 1.00 89.19 96 LEU A C 1
ATOM 675 O O . LEU A 1 96 ? 7.578 -6.571 -5.814 1.00 89.19 96 LEU A O 1
ATOM 679 N N . ALA A 1 97 ? 8.915 -5.234 -4.632 1.00 91.94 97 ALA A N 1
ATOM 680 C CA . ALA A 1 97 ? 8.196 -5.384 -3.378 1.00 91.94 97 ALA A CA 1
ATOM 681 C C . ALA A 1 97 ? 8.008 -4.007 -2.744 1.00 91.94 97 ALA A C 1
ATOM 683 O O . ALA A 1 97 ? 8.986 -3.335 -2.417 1.00 91.94 97 ALA A O 1
ATOM 684 N N . VAL A 1 98 ? 6.751 -3.595 -2.584 1.00 92.50 98 VAL A N 1
ATOM 685 C CA . VAL A 1 98 ? 6.382 -2.323 -1.951 1.00 92.50 98 VAL A CA 1
ATOM 686 C C . VAL A 1 98 ? 5.977 -2.582 -0.513 1.00 92.50 98 VAL A C 1
ATOM 688 O O . VAL A 1 98 ? 5.140 -3.443 -0.244 1.00 92.50 98 VAL A O 1
ATOM 691 N N . ARG A 1 99 ? 6.553 -1.821 0.410 1.00 95.00 99 ARG A N 1
ATOM 692 C CA . ARG A 1 99 ? 6.264 -1.870 1.837 1.00 95.00 99 ARG A CA 1
ATOM 693 C C . ARG A 1 99 ? 5.490 -0.621 2.243 1.00 95.00 99 ARG A C 1
ATOM 695 O O . ARG A 1 99 ? 6.061 0.447 2.407 1.00 95.00 99 ARG A O 1
ATOM 702 N N . ALA A 1 100 ? 4.185 -0.754 2.430 1.00 93.56 100 ALA A N 1
ATOM 703 C CA . ALA A 1 100 ? 3.345 0.327 2.930 1.00 93.56 100 ALA A CA 1
ATOM 704 C C . ALA A 1 100 ? 3.169 0.215 4.447 1.00 93.56 100 ALA A C 1
ATOM 706 O O . ALA A 1 100 ? 3.023 -0.885 4.979 1.00 93.56 100 ALA A O 1
ATOM 707 N N . ARG A 1 101 ? 3.132 1.352 5.144 1.00 94.94 101 ARG A N 1
ATOM 708 C CA . ARG A 1 101 ? 2.793 1.411 6.573 1.00 94.94 101 ARG A CA 1
ATOM 709 C C . ARG A 1 101 ? 1.511 2.190 6.774 1.00 94.94 101 ARG A C 1
ATOM 711 O O . ARG A 1 101 ? 1.298 3.219 6.132 1.00 94.94 101 ARG A O 1
ATOM 718 N N . ILE A 1 102 ? 0.661 1.664 7.645 1.00 93.06 102 ILE A N 1
ATOM 719 C CA . ILE A 1 102 ? -0.698 2.143 7.868 1.00 93.06 102 ILE A CA 1
ATOM 720 C C . ILE A 1 102 ? -0.905 2.350 9.362 1.00 93.06 102 ILE A C 1
ATOM 722 O O . ILE A 1 102 ? -0.485 1.523 10.175 1.00 93.06 102 ILE A O 1
ATOM 726 N N . ARG A 1 103 ? -1.573 3.447 9.715 1.00 92.50 103 ARG A N 1
ATOM 727 C CA . ARG A 1 103 ? -2.091 3.677 11.061 1.00 92.50 103 ARG A CA 1
ATOM 728 C C . ARG A 1 103 ? -3.529 4.166 11.017 1.00 92.50 103 ARG A C 1
ATOM 730 O O . ARG A 1 103 ? -3.946 4.829 10.065 1.00 92.50 103 ARG A O 1
ATOM 737 N N . LEU A 1 104 ? -4.288 3.844 12.052 1.00 90.44 104 LEU A N 1
ATOM 738 C CA . LEU A 1 104 ? -5.672 4.274 12.191 1.00 90.44 104 LEU A CA 1
ATOM 739 C C . LEU A 1 104 ? -5.753 5.499 13.093 1.00 90.44 104 LEU A C 1
ATOM 741 O O . LEU A 1 104 ? -5.456 5.444 14.284 1.00 90.44 104 LEU A O 1
ATOM 745 N N . VAL A 1 105 ? -6.210 6.610 12.528 1.00 90.50 105 VAL A N 1
ATOM 746 C CA . VAL A 1 105 ? -6.404 7.861 13.259 1.00 90.50 105 VAL A CA 1
ATOM 747 C C . VAL A 1 105 ? -7.890 8.047 13.535 1.00 90.50 105 VAL A C 1
ATOM 749 O O . VAL A 1 105 ? -8.711 8.066 12.621 1.00 90.50 105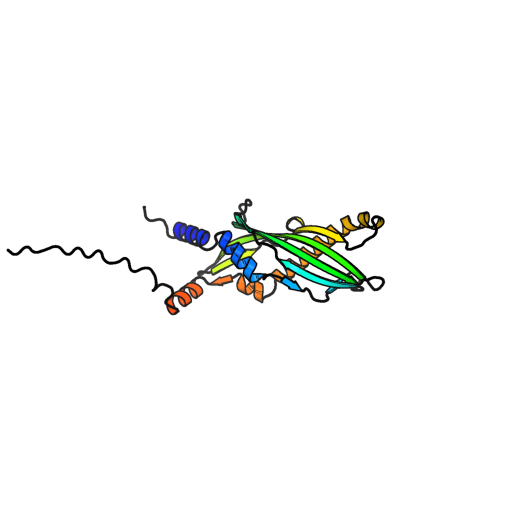 VAL A O 1
ATOM 752 N N . LEU A 1 106 ? -8.249 8.172 14.810 1.00 89.94 106 LEU A N 1
ATOM 753 C CA . LEU A 1 106 ? -9.627 8.426 15.225 1.00 89.94 106 LEU A CA 1
ATOM 754 C C . LEU A 1 106 ? -9.905 9.922 15.216 1.00 89.94 106 LEU A C 1
ATOM 756 O O . LEU A 1 106 ? -9.214 10.693 15.881 1.00 89.94 106 LEU A O 1
ATOM 760 N N . GLU A 1 107 ? -10.951 10.323 14.504 1.00 90.56 107 GLU A N 1
ATOM 761 C CA . GLU A 1 107 ? -11.338 11.719 14.362 1.00 90.56 107 GLU A CA 1
ATOM 762 C C . GLU A 1 107 ? -12.775 11.972 14.840 1.00 90.56 107 GLU A C 1
ATOM 764 O O . GLU A 1 107 ? -13.663 11.131 14.650 1.00 90.56 107 GLU A O 1
ATOM 769 N N . PRO A 1 108 ? -13.051 13.151 15.428 1.00 86.31 108 PRO A N 1
ATOM 770 C CA . PRO A 1 108 ? -14.414 13.547 15.751 1.00 86.31 108 PRO A CA 1
ATOM 771 C C . PRO A 1 108 ? -15.295 13.665 14.491 1.00 86.31 108 PRO A C 1
ATOM 773 O O . PRO A 1 108 ? -14.806 14.091 13.444 1.00 86.31 108 PRO A O 1
ATOM 776 N N . PRO A 1 109 ? -16.609 13.386 14.587 1.00 84.00 109 PRO A N 1
ATOM 777 C CA . PRO A 1 109 ? -17.315 12.884 15.769 1.00 84.00 109 PRO A CA 1
ATOM 778 C C . PRO A 1 109 ? -17.203 11.359 15.962 1.00 84.00 109 PRO A C 1
ATOM 780 O O . PRO A 1 109 ? -17.272 10.900 17.098 1.00 84.00 109 PRO A O 1
ATOM 783 N N . CYS A 1 110 ? -17.040 10.582 14.887 1.00 88.06 110 CYS A N 1
ATOM 784 C CA . CYS A 1 110 ? -16.875 9.123 14.920 1.00 88.06 110 CYS A CA 1
ATOM 785 C C . CYS A 1 110 ? -16.324 8.616 13.573 1.00 88.06 110 CYS A C 1
ATOM 787 O O . CYS A 1 110 ? -16.926 7.776 12.905 1.00 88.06 110 CYS A O 1
ATOM 789 N N . SER A 1 111 ? -15.205 9.181 13.121 1.00 90.12 111 SER A N 1
ATOM 790 C CA . SER A 1 111 ? -14.554 8.763 11.877 1.00 90.12 111 SER A CA 1
ATOM 791 C C . SER A 1 111 ? -13.229 8.065 12.163 1.00 90.12 111 SER A C 1
ATOM 793 O O . SER A 1 111 ? -12.532 8.394 13.122 1.00 90.12 111 SER A O 1
ATOM 795 N N . VAL A 1 112 ? -12.871 7.115 11.306 1.00 90.00 112 VAL A N 1
ATOM 796 C CA . VAL A 1 112 ? -11.546 6.494 11.273 1.00 90.00 112 VAL A CA 1
ATOM 797 C C . VAL A 1 112 ? -10.884 6.923 9.972 1.00 90.00 112 VAL A C 1
ATOM 799 O O . VAL A 1 112 ? -11.412 6.665 8.890 1.00 90.00 112 VAL A O 1
ATOM 802 N N . LEU A 1 113 ? -9.743 7.591 10.072 1.00 90.88 113 LEU A N 1
ATOM 803 C CA . LEU A 1 113 ? -8.874 7.895 8.948 1.00 90.88 113 LEU A CA 1
ATOM 804 C C . LEU A 1 113 ? -7.791 6.819 8.858 1.00 90.88 113 LEU A C 1
ATOM 806 O O . LEU A 1 113 ? -7.057 6.573 9.813 1.00 90.88 113 LEU A O 1
ATOM 810 N N . ILE A 1 114 ? -7.692 6.195 7.692 1.00 90.19 114 ILE A N 1
ATOM 811 C CA . ILE A 1 114 ? -6.575 5.334 7.323 1.00 90.19 114 ILE A CA 1
ATOM 812 C C . ILE A 1 114 ? -5.446 6.251 6.863 1.00 90.19 114 ILE A C 1
ATOM 814 O O . ILE A 1 114 ? -5.451 6.747 5.732 1.00 90.19 114 ILE A O 1
ATOM 818 N N . ASP A 1 115 ? -4.501 6.497 7.759 1.00 91.62 115 ASP A N 1
ATOM 819 C CA . ASP A 1 115 ? -3.307 7.263 7.446 1.00 91.62 115 ASP A CA 1
ATOM 820 C C . ASP A 1 115 ? -2.232 6.316 6.908 1.00 91.62 115 ASP A C 1
ATOM 822 O O . ASP A 1 115 ? -1.956 5.261 7.484 1.00 91.62 115 ASP A O 1
ATOM 826 N N . LEU A 1 116 ? -1.662 6.680 5.764 1.00 91.38 116 LEU A N 1
ATOM 827 C CA . LEU A 1 116 ? -0.649 5.900 5.065 1.00 91.38 116 LEU A CA 1
ATOM 828 C C . LEU A 1 116 ? 0.642 6.700 5.065 1.00 91.38 116 LEU A C 1
ATOM 830 O O . LEU A 1 116 ? 0.648 7.862 4.653 1.00 91.38 116 LEU A O 1
ATOM 834 N N . LYS A 1 117 ? 1.738 6.061 5.471 1.00 93.06 117 LYS A N 1
ATOM 835 C CA . LYS A 1 117 ? 3.067 6.655 5.351 1.00 93.06 117 LYS A CA 1
ATOM 836 C C . LYS A 1 117 ? 3.328 6.969 3.881 1.00 93.06 117 LYS A C 1
ATOM 838 O O . LYS A 1 117 ? 3.135 6.106 3.025 1.00 93.06 117 LYS A O 1
ATOM 843 N N . GLU A 1 118 ? 3.793 8.182 3.603 1.00 91.06 118 GLU A N 1
ATOM 844 C CA . GLU A 1 118 ? 4.336 8.503 2.287 1.00 91.06 118 GLU A CA 1
ATOM 845 C C . GLU A 1 118 ? 5.507 7.560 1.988 1.00 91.06 118 GLU A C 1
ATOM 847 O O . GLU A 1 118 ? 6.408 7.397 2.818 1.00 91.06 118 GLU A O 1
ATOM 852 N N . LEU A 1 119 ? 5.465 6.903 0.828 1.00 89.69 119 LEU A N 1
ATOM 853 C CA . LEU A 1 119 ? 6.500 5.947 0.459 1.00 89.69 119 LEU A CA 1
ATOM 854 C C . LEU A 1 119 ? 7.796 6.690 0.152 1.00 89.69 119 LEU A C 1
ATOM 856 O O . LEU A 1 119 ? 7.781 7.738 -0.496 1.00 89.69 119 LEU A O 1
ATOM 860 N N . CYS A 1 120 ? 8.919 6.119 0.575 1.00 89.56 1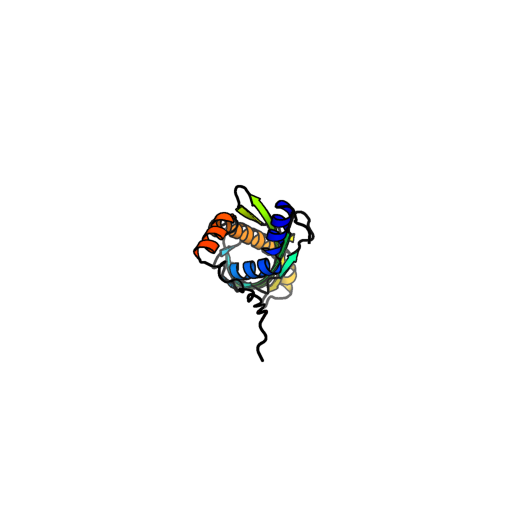20 CYS A N 1
ATOM 861 C CA . CYS A 1 120 ? 10.248 6.527 0.137 1.00 89.56 120 CYS A CA 1
ATOM 862 C C . CYS A 1 120 ? 10.961 5.386 -0.603 1.00 89.56 120 CYS A C 1
ATOM 864 O O . CYS A 1 120 ? 10.464 4.264 -0.668 1.00 89.56 120 CYS A O 1
ATOM 866 N N . ALA A 1 121 ? 12.143 5.663 -1.161 1.00 85.75 121 ALA A N 1
ATOM 867 C CA . ALA A 1 121 ? 12.922 4.659 -1.892 1.00 85.75 121 ALA A CA 1
ATOM 868 C C . ALA A 1 121 ? 13.240 3.411 -1.046 1.00 85.75 121 ALA A C 1
ATOM 870 O O . ALA A 1 121 ? 13.236 2.308 -1.573 1.00 85.75 121 ALA A O 1
ATOM 871 N N . ASP A 1 122 ? 13.434 3.559 0.268 1.00 88.06 122 ASP A N 1
ATOM 872 C CA . ASP A 1 122 ? 13.705 2.428 1.170 1.00 88.06 122 ASP A CA 1
ATOM 873 C C . ASP A 1 122 ? 12.480 1.517 1.385 1.00 88.06 122 ASP A C 1
ATOM 875 O O . ASP A 1 122 ? 12.617 0.380 1.842 1.00 88.06 122 ASP A O 1
ATOM 879 N N . ASP A 1 123 ? 11.280 2.005 1.061 1.00 88.81 123 ASP A N 1
ATOM 880 C CA . ASP A 1 123 ? 10.035 1.240 1.122 1.00 88.81 123 ASP A CA 1
ATOM 881 C C . ASP A 1 123 ? 9.805 0.410 -0.160 1.00 88.81 123 ASP A C 1
ATOM 883 O O . ASP A 1 123 ? 8.826 -0.333 -0.258 1.00 88.81 123 ASP A O 1
ATOM 887 N N . VAL A 1 124 ? 10.702 0.514 -1.146 1.00 87.25 124 VAL A N 1
ATOM 888 C CA . VAL A 1 124 ? 10.617 -0.178 -2.432 1.00 87.25 124 VAL A CA 1
ATOM 889 C C . VAL A 1 124 ? 11.884 -0.991 -2.661 1.00 87.25 124 VAL A C 1
ATOM 891 O O . VAL A 1 124 ? 12.992 -0.469 -2.701 1.00 87.25 124 VAL A O 1
ATOM 894 N N . LEU A 1 125 ? 11.720 -2.299 -2.842 1.00 85.25 125 LEU A N 1
ATOM 895 C CA . LEU A 1 125 ? 12.803 -3.178 -3.265 1.00 85.25 125 LEU A CA 1
ATOM 896 C C . LEU A 1 125 ? 12.545 -3.612 -4.704 1.00 85.25 125 LEU A C 1
ATOM 898 O O . LEU A 1 125 ? 11.554 -4.298 -4.951 1.00 85.25 125 LEU A O 1
ATOM 902 N N . SER A 1 126 ? 13.435 -3.263 -5.635 1.00 82.81 126 SER A N 1
ATOM 903 C CA . SER A 1 126 ? 13.343 -3.718 -7.025 1.00 82.81 126 SER A CA 1
ATOM 904 C C . SER A 1 126 ? 14.530 -4.583 -7.456 1.00 82.81 126 SER A C 1
ATOM 906 O O . SER A 1 126 ? 15.686 -4.359 -7.093 1.00 82.81 126 SER A O 1
ATOM 908 N N . THR A 1 127 ? 14.234 -5.601 -8.262 1.00 80.25 127 THR A N 1
ATOM 909 C CA . THR A 1 127 ? 15.210 -6.390 -9.020 1.00 80.25 127 THR A CA 1
ATOM 910 C C . THR A 1 127 ? 14.843 -6.304 -10.494 1.00 80.25 127 THR A C 1
ATOM 912 O O . THR A 1 127 ? 13.690 -6.504 -10.855 1.00 80.25 127 THR A O 1
ATOM 915 N N . ILE A 1 128 ? 15.813 -5.965 -11.346 1.00 77.25 128 ILE A N 1
ATOM 916 C CA . ILE A 1 128 ? 15.588 -5.727 -12.777 1.00 77.25 128 ILE A CA 1
ATOM 917 C C . ILE A 1 128 ? 16.368 -6.756 -13.584 1.00 77.25 128 ILE A C 1
ATOM 919 O O . ILE A 1 128 ? 17.601 -6.757 -13.546 1.00 77.25 128 ILE A O 1
ATOM 923 N N . ASP A 1 129 ? 15.650 -7.533 -14.390 1.00 70.69 129 ASP A N 1
ATOM 924 C CA . ASP A 1 129 ? 16.209 -8.485 -15.338 1.00 70.69 129 ASP A CA 1
ATOM 925 C C . ASP A 1 129 ? 15.932 -8.039 -16.788 1.00 70.69 129 ASP A C 1
ATOM 927 O O . ASP A 1 129 ? 14.787 -7.908 -17.228 1.00 70.69 129 ASP A O 1
ATOM 931 N N . PRO A 1 130 ? 16.977 -7.766 -17.587 1.00 64.75 130 PRO A N 1
ATOM 932 C CA . PRO A 1 130 ? 16.808 -7.303 -18.949 1.00 64.75 130 PRO A CA 1
ATOM 933 C C . PRO A 1 130 ? 16.595 -8.501 -19.877 1.00 64.75 130 PRO A C 1
ATOM 935 O O . PRO A 1 130 ? 17.472 -9.361 -20.024 1.00 64.75 130 PRO A O 1
ATOM 938 N N . CYS A 1 131 ? 15.470 -8.533 -20.591 1.00 64.75 131 CYS A N 1
ATOM 939 C CA . CYS A 1 131 ? 15.219 -9.587 -21.568 1.00 64.75 131 CYS A CA 1
ATOM 940 C C . CYS A 1 131 ? 16.217 -9.488 -22.740 1.00 64.75 131 CYS A C 1
ATOM 942 O O . CYS A 1 131 ? 16.138 -8.588 -23.578 1.00 64.75 131 CYS A O 1
ATOM 944 N N . GLY A 1 132 ? 17.149 -10.442 -22.838 1.00 57.56 132 GLY A N 1
ATOM 945 C CA . GLY A 1 132 ? 17.992 -10.632 -24.027 1.00 57.56 132 GLY A CA 1
ATOM 946 C C . GLY A 1 132 ? 19.116 -9.604 -24.227 1.00 57.56 132 GLY A C 1
ATOM 947 O O . GLY A 1 132 ? 19.566 -9.401 -25.358 1.00 57.56 132 GLY A O 1
ATOM 948 N N . MET A 1 133 ? 19.588 -8.945 -23.162 1.00 58.41 133 MET A N 1
ATOM 949 C CA . MET A 1 133 ? 20.614 -7.903 -23.270 1.00 58.41 133 MET A CA 1
ATOM 950 C C . MET A 1 133 ? 22.053 -8.467 -23.226 1.00 58.41 133 MET A C 1
ATOM 952 O O . MET A 1 133 ? 22.349 -9.357 -22.428 1.00 58.41 133 MET A O 1
ATOM 956 N N . PRO A 1 134 ? 22.992 -7.954 -24.051 1.00 56.03 134 PRO A N 1
ATOM 957 C CA . PRO A 1 134 ? 24.395 -8.361 -23.992 1.00 56.03 134 PRO A CA 1
ATOM 958 C C . PRO A 1 134 ? 25.020 -8.039 -22.629 1.00 56.03 134 PRO A C 1
ATOM 960 O O . PRO A 1 134 ? 24.893 -6.919 -22.133 1.00 56.03 134 PRO A O 1
ATOM 963 N N . SER A 1 135 ? 25.810 -8.965 -22.081 1.00 56.34 135 SER A N 1
ATOM 964 C CA . SER A 1 135 ? 26.425 -8.883 -20.743 1.00 56.34 135 SER A CA 1
ATOM 965 C C . SER A 1 135 ? 27.325 -7.659 -20.495 1.00 56.34 135 SER A C 1
ATOM 967 O O . SER A 1 135 ? 27.671 -7.348 -19.359 1.00 56.34 135 SER A O 1
ATOM 969 N N . ARG A 1 136 ? 27.667 -6.905 -21.546 1.00 53.16 136 ARG A N 1
ATOM 970 C CA . ARG A 1 136 ? 28.433 -5.651 -21.477 1.00 53.16 136 ARG A CA 1
ATOM 971 C C . ARG A 1 136 ? 27.625 -4.441 -20.986 1.00 53.16 136 ARG A C 1
ATOM 973 O O . ARG A 1 136 ? 28.236 -3.448 -20.612 1.00 53.16 136 ARG A O 1
ATOM 980 N N . LEU A 1 137 ? 26.291 -4.511 -20.976 1.00 55.25 137 LEU A N 1
ATOM 981 C CA . LEU A 1 137 ? 25.412 -3.425 -20.509 1.00 55.25 137 LEU A CA 1
ATOM 982 C C . LEU A 1 137 ? 24.947 -3.596 -19.049 1.00 55.25 137 LEU A C 1
ATOM 984 O O . LEU A 1 137 ? 24.327 -2.690 -18.500 1.00 55.25 137 LEU A O 1
ATOM 988 N N . ILE A 1 138 ? 25.334 -4.696 -18.387 1.00 53.94 138 ILE A N 1
ATOM 989 C CA . ILE A 1 138 ? 24.970 -5.013 -16.991 1.00 53.94 138 ILE A CA 1
ATOM 990 C C . ILE A 1 138 ? 25.455 -3.935 -16.003 1.00 53.94 138 ILE A C 1
ATOM 992 O O . ILE A 1 138 ? 24.796 -3.648 -15.009 1.00 53.94 138 ILE A O 1
ATOM 996 N N . GLY A 1 139 ? 26.582 -3.271 -16.287 1.00 54.72 139 GLY A N 1
ATOM 997 C CA . GLY A 1 139 ? 27.116 -2.206 -15.429 1.00 54.72 139 GLY A CA 1
ATOM 998 C C . GLY A 1 139 ? 26.248 -0.940 -15.360 1.00 54.72 139 GLY A C 1
ATOM 999 O O . GLY A 1 139 ? 26.291 -0.243 -14.350 1.00 54.72 139 GLY A O 1
ATOM 1000 N N . TRP A 1 140 ? 25.441 -0.655 -16.390 1.00 54.78 140 TRP A N 1
ATOM 1001 C CA . TRP A 1 140 ? 24.530 0.499 -16.414 1.00 54.78 140 TRP A CA 1
ATOM 1002 C C . TRP A 1 140 ? 23.276 0.270 -15.551 1.00 54.78 140 TRP A C 1
ATOM 1004 O O . TRP A 1 140 ? 22.713 1.228 -15.025 1.00 54.78 140 TRP A O 1
ATOM 1014 N N . MET A 1 141 ? 22.888 -0.990 -15.320 1.00 53.78 141 MET A N 1
ATOM 1015 C CA . MET A 1 141 ? 21.643 -1.353 -14.627 1.00 53.78 141 MET A CA 1
ATOM 1016 C C . MET A 1 141 ? 21.576 -0.896 -13.171 1.00 53.78 141 MET A C 1
ATOM 1018 O O . MET A 1 141 ? 20.493 -0.578 -12.699 1.00 53.78 141 MET A O 1
ATOM 1022 N N . ARG A 1 142 ? 22.712 -0.767 -12.472 1.00 55.25 142 ARG A N 1
ATOM 1023 C CA . ARG A 1 142 ? 22.716 -0.305 -11.072 1.00 55.25 142 ARG A CA 1
ATOM 1024 C C . ARG A 1 142 ? 22.159 1.119 -10.918 1.00 55.25 142 ARG A C 1
ATOM 1026 O O . ARG A 1 142 ? 21.540 1.416 -9.906 1.00 55.25 142 ARG A O 1
ATOM 1033 N N . ASN A 1 143 ? 22.344 1.977 -11.926 1.00 60.72 143 ASN A N 1
ATOM 1034 C CA . ASN A 1 143 ? 21.729 3.308 -11.947 1.00 60.72 143 ASN A CA 1
ATOM 1035 C C . ASN A 1 143 ? 20.253 3.268 -12.363 1.00 60.72 143 ASN A C 1
ATOM 1037 O O . ASN A 1 143 ? 19.530 4.210 -12.070 1.00 60.72 143 ASN A O 1
ATOM 1041 N N . ILE A 1 144 ? 19.807 2.215 -13.052 1.00 65.75 144 ILE A N 1
ATOM 1042 C CA . ILE A 1 144 ? 18.413 2.073 -13.485 1.00 65.75 144 ILE A CA 1
ATOM 1043 C C . ILE A 1 144 ? 17.540 1.642 -12.311 1.00 65.75 144 ILE A C 1
ATOM 1045 O O . ILE A 1 144 ? 16.457 2.187 -12.178 1.00 65.75 144 ILE A O 1
ATOM 1049 N N . THR A 1 145 ? 18.017 0.748 -11.437 1.00 66.75 145 THR A N 1
ATOM 1050 C CA . THR A 1 145 ? 17.290 0.326 -10.223 1.00 66.75 145 THR A CA 1
ATOM 1051 C C . THR A 1 145 ? 16.847 1.527 -9.392 1.00 66.75 145 THR A C 1
ATOM 1053 O O . THR A 1 145 ? 15.656 1.716 -9.200 1.00 66.75 145 THR A O 1
ATOM 1056 N N . ALA A 1 146 ? 17.772 2.430 -9.048 1.00 69.50 146 ALA A N 1
ATOM 1057 C CA . ALA A 1 146 ? 17.440 3.633 -8.282 1.00 69.50 146 ALA A CA 1
ATOM 1058 C C . ALA A 1 146 ? 16.454 4.573 -9.007 1.00 69.50 146 ALA A C 1
ATOM 1060 O O . ALA A 1 146 ? 15.633 5.221 -8.369 1.00 69.50 146 ALA A O 1
ATOM 1061 N N . VAL A 1 147 ? 16.523 4.653 -10.341 1.00 68.44 147 VAL A N 1
ATOM 1062 C CA . VAL A 1 147 ? 15.578 5.448 -11.144 1.00 68.44 147 VAL A CA 1
ATOM 1063 C C . VAL A 1 147 ? 14.199 4.791 -11.187 1.00 68.44 147 VAL A C 1
ATOM 1065 O O . VAL A 1 147 ? 13.191 5.490 -11.181 1.00 68.44 147 VAL A O 1
ATOM 1068 N N . VAL A 1 148 ? 14.143 3.459 -11.237 1.00 71.50 148 VAL A N 1
ATOM 1069 C CA . VAL A 1 148 ? 12.893 2.700 -11.170 1.00 71.50 148 VAL A CA 1
ATOM 1070 C C . VAL A 1 148 ? 12.263 2.854 -9.793 1.00 71.50 148 VAL A C 1
ATOM 1072 O O . VAL A 1 148 ? 11.077 3.149 -9.736 1.00 71.50 148 VAL A O 1
ATOM 1075 N N . ASP A 1 149 ? 13.040 2.744 -8.714 1.00 77.69 149 ASP A N 1
ATOM 1076 C CA . ASP A 1 149 ? 12.547 2.932 -7.346 1.00 77.69 149 ASP A CA 1
ATOM 1077 C C . ASP A 1 149 ? 11.951 4.337 -7.169 1.00 77.69 149 ASP A C 1
ATOM 1079 O O . ASP A 1 149 ? 10.805 4.466 -6.751 1.00 77.69 149 ASP A O 1
ATOM 1083 N N . ASP A 1 150 ? 12.671 5.389 -7.574 1.00 76.00 150 ASP A N 1
ATOM 1084 C CA . ASP A 1 150 ? 12.200 6.781 -7.494 1.00 76.00 150 ASP A CA 1
ATOM 1085 C C . ASP A 1 150 ? 10.934 7.026 -8.334 1.00 76.00 150 ASP A C 1
ATOM 1087 O O . ASP A 1 150 ? 9.970 7.650 -7.876 1.00 76.00 150 ASP A O 1
ATOM 1091 N N . TYR A 1 151 ? 10.894 6.473 -9.551 1.00 76.19 151 TYR A N 1
ATOM 1092 C CA . TYR A 1 151 ? 9.725 6.573 -10.421 1.00 76.19 151 TYR A CA 1
ATOM 1093 C C . TYR A 1 151 ? 8.513 5.845 -9.832 1.00 76.19 151 TYR A C 1
ATOM 1095 O O . TYR A 1 151 ? 7.406 6.380 -9.849 1.00 76.19 151 TYR A O 1
ATOM 1103 N N . VAL A 1 152 ? 8.715 4.641 -9.294 1.00 77.81 152 VAL A N 1
ATOM 1104 C CA . VAL A 1 152 ? 7.662 3.844 -8.659 1.00 77.81 152 VAL A CA 1
ATOM 1105 C C . VAL A 1 152 ? 7.143 4.540 -7.407 1.00 77.81 152 VAL A C 1
ATOM 1107 O O . VAL A 1 152 ? 5.931 4.651 -7.247 1.00 77.81 152 VAL A O 1
ATOM 1110 N N . VAL A 1 153 ? 8.029 5.052 -6.551 1.00 83.56 153 VAL A N 1
ATOM 1111 C CA . VAL A 1 153 ? 7.653 5.824 -5.360 1.00 83.56 153 VAL A CA 1
ATOM 1112 C C . VAL A 1 153 ? 6.800 7.024 -5.752 1.00 83.56 153 VAL A C 1
ATOM 1114 O O . VAL A 1 153 ? 5.707 7.200 -5.216 1.00 83.56 153 VAL A O 1
ATOM 1117 N N . THR A 1 154 ? 7.258 7.810 -6.729 1.00 79.50 154 THR A N 1
ATOM 1118 C CA . THR A 1 154 ? 6.525 8.985 -7.217 1.00 79.50 154 THR A CA 1
ATOM 1119 C C . THR A 1 154 ? 5.153 8.586 -7.752 1.00 79.50 154 THR A C 1
ATOM 1121 O O . THR A 1 154 ? 4.142 9.139 -7.327 1.00 79.50 154 THR A O 1
ATOM 1124 N N . PHE A 1 155 ? 5.100 7.575 -8.620 1.00 80.50 155 PHE A N 1
ATOM 1125 C CA . PHE A 1 155 ? 3.856 7.094 -9.212 1.00 80.50 155 PHE A CA 1
ATOM 1126 C C . PHE A 1 155 ? 2.863 6.585 -8.161 1.00 80.50 155 PHE A C 1
ATOM 1128 O O . PHE A 1 155 ? 1.682 6.924 -8.218 1.00 80.50 155 PHE A O 1
ATOM 1135 N N . ILE A 1 156 ? 3.317 5.781 -7.193 1.00 80.69 156 ILE A N 1
ATOM 1136 C CA . ILE A 1 156 ? 2.435 5.248 -6.151 1.00 80.69 156 ILE A CA 1
ATOM 1137 C C . ILE A 1 156 ? 1.951 6.378 -5.246 1.00 80.69 156 ILE A C 1
ATOM 1139 O O . ILE A 1 156 ? 0.759 6.435 -4.964 1.00 80.69 156 ILE A O 1
ATOM 1143 N N . ASN A 1 157 ? 2.822 7.298 -4.825 1.00 85.62 157 ASN A N 1
ATOM 1144 C CA . ASN A 1 157 ? 2.409 8.441 -4.011 1.00 85.62 157 ASN A CA 1
ATOM 1145 C C . ASN A 1 157 ? 1.390 9.323 -4.759 1.00 85.62 157 ASN A C 1
ATOM 1147 O O . ASN A 1 157 ? 0.372 9.690 -4.178 1.00 85.62 157 ASN A O 1
ATOM 1151 N N . GLU A 1 158 ? 1.588 9.597 -6.052 1.00 82.06 158 GLU A N 1
ATOM 1152 C CA . GLU A 1 158 ? 0.614 10.319 -6.886 1.00 82.06 158 GLU A CA 1
ATOM 1153 C C . GLU A 1 158 ? -0.721 9.573 -7.003 1.00 82.06 158 GLU A C 1
ATOM 1155 O O . GLU A 1 158 ? -1.787 10.173 -6.846 1.00 82.06 158 GLU A O 1
ATOM 1160 N N . LEU A 1 159 ? -0.682 8.256 -7.233 1.00 78.94 159 LEU A N 1
ATOM 1161 C CA . LEU A 1 159 ? -1.874 7.410 -7.278 1.00 78.94 159 LEU A CA 1
ATOM 1162 C C . LEU A 1 159 ? -2.635 7.486 -5.951 1.00 78.94 159 LEU A C 1
ATOM 1164 O O . LEU A 1 159 ? -3.845 7.695 -5.931 1.00 78.94 159 LEU A O 1
ATOM 1168 N N . LEU A 1 160 ? -1.911 7.364 -4.844 1.00 82.44 160 LEU A N 1
ATOM 1169 C CA . LEU A 1 160 ? -2.429 7.422 -3.488 1.00 82.44 160 LEU A CA 1
ATOM 1170 C C . LEU A 1 160 ? -3.091 8.773 -3.157 1.00 82.44 160 LEU A C 1
ATOM 1172 O O . LEU A 1 160 ? -3.990 8.793 -2.316 1.00 82.44 160 LEU A O 1
ATOM 1176 N N . GLN A 1 161 ? -2.697 9.863 -3.817 1.00 85.44 161 GLN A N 1
ATOM 1177 C CA . GLN A 1 161 ? -3.271 11.204 -3.642 1.00 85.44 161 GLN A CA 1
ATOM 1178 C C . GLN A 1 161 ? -4.516 11.472 -4.498 1.00 85.44 161 GLN A C 1
ATOM 1180 O O . GLN A 1 161 ? -5.105 12.547 -4.393 1.00 85.44 161 GLN A O 1
ATOM 1185 N N . ARG A 1 162 ? -4.947 10.534 -5.350 1.00 83.25 162 ARG A N 1
ATOM 1186 C CA . ARG A 1 162 ? -6.170 10.725 -6.136 1.00 83.25 162 ARG A CA 1
ATOM 1187 C C . ARG A 1 162 ? -7.406 10.811 -5.241 1.00 83.25 162 ARG A C 1
ATOM 1189 O O . ARG A 1 162 ? -7.542 10.046 -4.286 1.00 83.25 162 ARG A O 1
ATOM 1196 N N . ASP A 1 163 ? -8.338 11.689 -5.609 1.00 82.12 163 ASP A N 1
ATOM 1197 C CA . ASP A 1 163 ? -9.551 11.977 -4.830 1.00 82.12 163 ASP A CA 1
ATOM 1198 C C . ASP A 1 163 ? -10.385 10.726 -4.519 1.00 82.12 163 ASP A C 1
ATOM 1200 O O . ASP A 1 163 ? -10.927 10.604 -3.422 1.00 82.12 163 ASP A O 1
ATOM 1204 N N . ASP A 1 164 ? -10.467 9.776 -5.457 1.00 80.38 164 ASP A N 1
ATOM 1205 C CA . ASP A 1 164 ? -11.181 8.512 -5.274 1.00 80.38 164 ASP A CA 1
ATOM 1206 C C . ASP A 1 164 ? -10.547 7.643 -4.179 1.00 80.38 164 ASP A C 1
ATOM 1208 O O . ASP A 1 164 ? -11.260 7.082 -3.348 1.00 80.38 164 ASP A O 1
ATOM 1212 N N . ILE A 1 165 ? -9.215 7.591 -4.115 1.00 80.38 165 ILE A N 1
ATOM 1213 C CA . ILE A 1 165 ? -8.485 6.850 -3.081 1.00 80.38 165 ILE A CA 1
ATOM 1214 C C . ILE A 1 165 ? -8.514 7.599 -1.747 1.00 80.38 165 ILE A C 1
ATOM 1216 O O . ILE A 1 165 ? -8.751 6.986 -0.706 1.00 80.38 165 ILE A O 1
ATOM 1220 N N . VAL A 1 166 ? -8.315 8.918 -1.752 1.00 84.00 166 VAL A N 1
ATOM 1221 C CA . VAL A 1 166 ? -8.355 9.748 -0.538 1.00 84.00 166 VAL A CA 1
ATOM 1222 C C . VAL A 1 166 ? -9.732 9.680 0.124 1.00 84.00 166 VAL A C 1
ATOM 1224 O O . VAL A 1 166 ? -9.812 9.509 1.341 1.00 84.00 166 VAL A O 1
ATOM 1227 N N . ALA A 1 167 ? -10.814 9.727 -0.657 1.00 82.88 167 ALA A N 1
ATOM 1228 C CA . ALA A 1 167 ? -12.172 9.594 -0.137 1.00 82.88 167 ALA A CA 1
ATOM 1229 C C . ALA A 1 167 ? -12.403 8.240 0.555 1.00 82.88 167 ALA A C 1
ATOM 1231 O O . ALA A 1 167 ? -13.075 8.187 1.582 1.00 82.88 167 ALA A O 1
ATOM 1232 N N . MET A 1 168 ? -11.807 7.156 0.045 1.00 80.94 168 MET A N 1
ATOM 1233 C CA . MET A 1 168 ? -11.921 5.820 0.643 1.00 80.94 168 MET A CA 1
ATOM 1234 C C . MET A 1 168 ? -11.143 5.656 1.956 1.00 80.94 168 MET A C 1
ATOM 1236 O O . MET A 1 168 ? -11.454 4.757 2.736 1.00 80.94 168 MET A O 1
ATOM 1240 N N . ARG A 1 169 ? -10.146 6.509 2.230 1.00 86.06 169 ARG A N 1
ATOM 1241 C CA . ARG A 1 169 ? -9.357 6.447 3.476 1.00 86.06 169 ARG A CA 1
ATOM 1242 C C . ARG A 1 169 ? -10.134 6.912 4.694 1.00 86.06 169 ARG A C 1
ATOM 1244 O O . ARG A 1 169 ? -9.767 6.560 5.812 1.00 86.06 169 ARG A O 1
ATOM 1251 N N . ARG A 1 170 ? -11.174 7.723 4.501 1.00 89.25 170 ARG A N 1
ATOM 1252 C CA . ARG A 1 170 ? -12.016 8.206 5.590 1.00 89.25 170 ARG A CA 1
ATOM 1253 C C . ARG A 1 170 ? -13.248 7.319 5.715 1.00 89.25 170 ARG A C 1
ATOM 1255 O O . ARG A 1 170 ? -14.099 7.296 4.835 1.00 89.25 170 ARG A O 1
ATOM 1262 N N . ILE A 1 171 ? -13.372 6.645 6.849 1.00 87.38 171 ILE A N 1
ATOM 1263 C CA . ILE A 1 171 ? -14.519 5.803 7.175 1.00 87.38 171 ILE A CA 1
ATOM 1264 C C . ILE A 1 171 ? -15.359 6.528 8.223 1.00 87.38 171 ILE A C 1
ATOM 1266 O O . ILE A 1 171 ? -14.902 6.739 9.347 1.00 87.38 171 ILE A O 1
ATOM 1270 N N . ASP A 1 172 ? -16.593 6.893 7.877 1.00 88.44 172 ASP A N 1
ATOM 1271 C CA . ASP A 1 172 ? -17.585 7.306 8.870 1.00 88.44 172 ASP A CA 1
ATOM 1272 C C . ASP A 1 172 ? -18.167 6.056 9.542 1.00 88.44 172 ASP A C 1
ATOM 1274 O O . ASP A 1 172 ? -18.890 5.262 8.931 1.00 88.44 172 ASP A O 1
ATOM 1278 N N . VAL A 1 173 ? -17.784 5.836 10.800 1.00 87.94 173 VAL A N 1
ATOM 1279 C CA . VAL A 1 173 ? -18.188 4.645 11.550 1.00 87.94 173 VAL A CA 1
ATOM 1280 C C . VAL A 1 173 ? -19.658 4.734 11.945 1.00 87.94 173 VAL A C 1
ATOM 1282 O O . VAL A 1 173 ? -20.335 3.708 11.955 1.00 87.94 173 VAL A O 1
ATOM 1285 N N . ALA A 1 174 ? -20.165 5.936 12.232 1.00 87.00 174 ALA A N 1
ATOM 1286 C CA . ALA A 1 174 ? -21.568 6.129 12.577 1.00 87.00 174 ALA A CA 1
ATOM 1287 C C . ALA A 1 174 ? -22.462 5.777 11.382 1.00 87.00 174 ALA A C 1
ATOM 1289 O O . ALA A 1 174 ? -23.353 4.942 11.514 1.00 87.00 174 ALA A O 1
ATOM 1290 N N . GLU A 1 175 ? -22.142 6.292 10.192 1.00 89.25 175 GLU A N 1
ATOM 1291 C CA . GLU A 1 175 ? -22.886 5.968 8.969 1.00 89.25 175 GLU A CA 1
ATOM 1292 C C . GLU A 1 175 ? -22.806 4.469 8.623 1.00 89.25 175 GLU A C 1
ATOM 1294 O O . GLU A 1 175 ? -23.777 3.854 8.170 1.00 89.25 175 GLU A O 1
ATOM 1299 N N . LEU A 1 176 ? -21.643 3.840 8.829 1.00 86.44 176 LEU A N 1
ATOM 1300 C CA . LEU A 1 176 ? -21.489 2.403 8.602 1.00 86.44 176 LEU A CA 1
ATOM 1301 C C . LEU A 1 176 ? -22.379 1.577 9.539 1.00 86.44 176 LEU A C 1
ATOM 1303 O O . LEU A 1 176 ? -22.999 0.606 9.099 1.00 86.44 176 LEU A O 1
ATOM 1307 N N . LEU A 1 177 ? -22.441 1.962 10.812 1.00 86.69 177 LEU A N 1
ATOM 1308 C CA . LEU A 1 177 ? -23.304 1.327 11.797 1.00 86.69 177 LEU A CA 1
ATOM 1309 C C . LEU A 1 177 ? -24.780 1.516 11.441 1.00 86.69 177 LEU A C 1
ATOM 1311 O O . LEU A 1 177 ? -25.512 0.526 11.416 1.00 86.69 177 LEU A O 1
ATOM 1315 N N . ASP A 1 178 ? -25.200 2.732 11.094 1.00 88.25 178 ASP A N 1
ATOM 1316 C CA . ASP A 1 178 ? -26.582 3.034 10.708 1.00 88.25 178 ASP A CA 1
ATOM 1317 C C . ASP A 1 178 ? -27.035 2.158 9.528 1.00 88.25 178 ASP A C 1
ATOM 1319 O O . ASP A 1 178 ? -28.053 1.467 9.615 1.00 88.25 178 ASP A O 1
ATOM 1323 N N . ARG A 1 179 ? -26.214 2.047 8.474 1.00 88.00 179 ARG A N 1
ATOM 1324 C CA . ARG A 1 179 ? -26.486 1.149 7.333 1.00 88.00 179 ARG A CA 1
ATOM 1325 C C . ARG A 1 179 ? -26.569 -0.326 7.735 1.00 88.00 179 ARG A C 1
ATOM 1327 O O . ARG A 1 179 ? -27.378 -1.089 7.195 1.00 88.00 179 ARG A O 1
ATOM 1334 N N . ALA A 1 180 ? -25.732 -0.765 8.670 1.00 86.06 180 ALA A N 1
ATOM 1335 C CA . ALA A 1 180 ? -25.769 -2.135 9.175 1.00 86.06 180 ALA A CA 1
ATOM 1336 C C . ALA A 1 180 ? -27.043 -2.413 10.005 1.00 86.06 180 ALA A C 1
ATOM 1338 O O . ALA A 1 180 ? -27.595 -3.515 9.940 1.00 86.06 180 ALA A O 1
ATOM 1339 N N . TRP A 1 181 ? -27.563 -1.410 10.721 1.00 83.31 181 TRP A N 1
ATOM 1340 C CA . TRP A 1 181 ? -28.867 -1.477 11.386 1.00 83.31 181 TRP A CA 1
ATOM 1341 C C . TRP A 1 181 ? -30.019 -1.562 10.385 1.00 83.31 181 TRP A C 1
ATOM 1343 O O . TRP A 1 181 ? -30.869 -2.446 10.504 1.00 83.31 181 TRP A O 1
ATOM 1353 N N . GLU A 1 182 ? -30.025 -0.688 9.381 1.00 88.44 182 GLU A N 1
ATOM 1354 C CA . GLU A 1 182 ? -31.079 -0.619 8.362 1.00 88.44 182 GLU A CA 1
ATOM 1355 C C . GLU A 1 182 ? -31.157 -1.884 7.501 1.00 88.44 182 GLU A C 1
ATOM 1357 O O . GLU A 1 182 ? -32.244 -2.338 7.147 1.00 88.44 182 GLU A O 1
ATOM 1362 N N . SER A 1 183 ? -30.010 -2.498 7.205 1.00 84.31 183 SER A N 1
ATOM 1363 C CA . SER A 1 183 ? -29.941 -3.761 6.457 1.00 84.31 183 SER A CA 1
ATOM 1364 C C . SER A 1 183 ? -30.325 -4.997 7.283 1.00 84.31 183 SER A C 1
ATOM 1366 O O . SER A 1 183 ? -30.406 -6.098 6.736 1.00 84.31 183 SER A O 1
ATOM 1368 N N . GLY A 1 184 ? -30.565 -4.848 8.592 1.00 78.81 184 GLY A N 1
ATOM 1369 C CA . GLY A 1 184 ? -30.895 -5.957 9.490 1.00 78.81 184 GLY A CA 1
ATOM 1370 C C . GLY A 1 184 ? -29.720 -6.900 9.776 1.00 78.81 184 GLY A C 1
ATOM 1371 O O . GLY A 1 184 ? -29.933 -7.987 10.322 1.00 78.81 184 GLY A O 1
ATOM 1372 N N . ALA A 1 185 ? -28.484 -6.499 9.453 1.00 72.75 185 ALA A N 1
ATOM 1373 C CA . ALA A 1 185 ? -27.285 -7.329 9.593 1.00 72.75 185 ALA A CA 1
ATOM 1374 C C . ALA A 1 185 ? -27.056 -7.818 11.038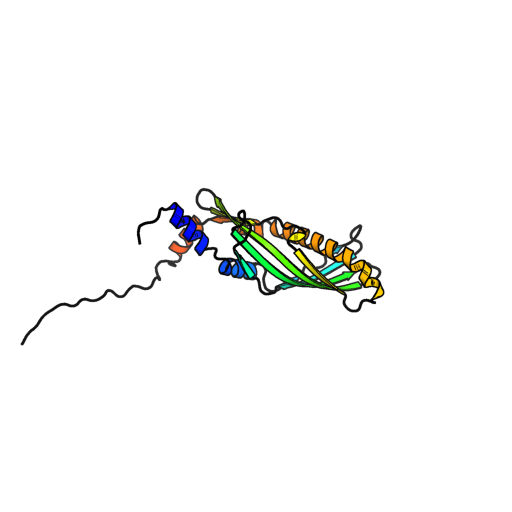 1.00 72.75 185 ALA A C 1
ATOM 1376 O O . ALA A 1 185 ? -26.517 -8.902 11.253 1.00 72.75 185 ALA A O 1
ATOM 1377 N N . PHE A 1 186 ? -27.529 -7.063 12.035 1.00 61.69 186 PHE A N 1
ATOM 1378 C CA . PHE A 1 186 ? -27.412 -7.411 13.456 1.00 61.69 186 PHE A CA 1
ATOM 1379 C C . PHE A 1 186 ? -28.533 -8.317 13.999 1.00 61.69 186 PHE A C 1
ATOM 1381 O O . PHE A 1 186 ? -28.416 -8.823 15.113 1.00 61.69 186 PHE A O 1
ATOM 1388 N N . VAL A 1 187 ? -29.608 -8.564 13.239 1.00 60.09 187 VAL A N 1
ATOM 1389 C CA . VAL A 1 187 ? -30.765 -9.371 13.693 1.00 60.09 187 VAL A CA 1
ATOM 1390 C C . VAL A 1 187 ? -30.550 -10.881 13.463 1.00 60.09 187 VAL A C 1
ATOM 1392 O O . VAL A 1 187 ? -31.313 -11.701 13.962 1.00 60.09 187 VAL A O 1
ATOM 1395 N N . SER A 1 188 ? -29.462 -11.277 12.789 1.00 51.41 188 SER A N 1
ATOM 1396 C CA . SER A 1 188 ? -29.142 -12.681 12.464 1.00 51.41 188 SER A CA 1
ATOM 1397 C C . SER A 1 188 ? -27.958 -13.252 13.265 1.00 51.41 188 SER A C 1
ATOM 1399 O O . SER A 1 188 ? -27.103 -13.944 12.717 1.00 51.41 188 SER A O 1
ATOM 1401 N N . GLY A 1 189 ? -27.876 -12.967 14.567 1.00 47.62 189 GLY A N 1
ATOM 1402 C CA . GLY A 1 189 ? -27.023 -13.730 15.493 1.00 47.62 189 GLY A CA 1
ATOM 1403 C C . GLY A 1 189 ? -27.710 -15.038 15.917 1.00 47.62 189 GLY A C 1
ATOM 1404 O O . GLY A 1 189 ? -28.942 -15.082 15.929 1.00 47.62 189 GLY A O 1
ATOM 1405 N N . PRO A 1 190 ? -26.981 -16.118 16.270 1.00 47.28 190 PRO A N 1
ATOM 1406 C CA . PRO A 1 190 ? -27.614 -17.379 16.633 1.00 47.28 190 PRO A CA 1
ATOM 1407 C C . PRO A 1 190 ? -28.478 -17.157 17.874 1.00 47.28 190 PRO A C 1
ATOM 1409 O O . PRO A 1 190 ? -27.968 -16.876 18.960 1.00 47.28 190 PRO A O 1
ATOM 1412 N N . LEU A 1 191 ? -29.795 -17.292 17.716 1.00 50.22 191 LEU A N 1
ATOM 1413 C CA . LEU A 1 191 ? -30.706 -17.468 18.837 1.00 50.22 191 LEU A CA 1
ATOM 1414 C C . LEU A 1 191 ? -30.199 -18.673 19.630 1.00 50.22 191 LEU A C 1
ATOM 1416 O O . LEU A 1 191 ? -30.343 -19.820 19.207 1.00 50.22 191 LEU A O 1
ATOM 1420 N N . ARG A 1 192 ? -29.560 -18.410 20.772 1.00 51.06 192 ARG A N 1
ATOM 1421 C CA . ARG A 1 192 ? -29.285 -19.422 21.788 1.00 51.06 192 ARG A CA 1
ATOM 1422 C C . ARG A 1 192 ? -30.629 -20.102 22.074 1.00 51.06 192 ARG A C 1
ATOM 1424 O O . ARG A 1 192 ? -31.545 -19.392 22.495 1.00 51.06 192 ARG A O 1
ATOM 1431 N N . PRO A 1 193 ? -30.803 -21.414 21.824 1.00 44.09 193 PRO A N 1
ATOM 1432 C CA . PRO A 1 193 ? -32.060 -22.057 22.154 1.00 44.09 193 PRO A CA 1
ATOM 1433 C C . PRO A 1 193 ? -32.281 -21.868 23.650 1.00 44.09 193 PRO A C 1
ATOM 1435 O O . PRO A 1 193 ? -31.394 -22.160 24.460 1.00 44.09 193 PRO A O 1
ATOM 1438 N N . ALA A 1 194 ? -33.436 -21.301 23.997 1.00 46.91 194 ALA A N 1
ATOM 1439 C CA . ALA A 1 194 ? -33.900 -21.254 25.366 1.00 46.91 194 ALA A CA 1
ATOM 1440 C C . ALA A 1 194 ? -33.848 -22.689 25.888 1.00 46.91 194 ALA A C 1
ATOM 1442 O O . ALA A 1 194 ? -34.512 -23.579 25.357 1.00 46.91 194 ALA A O 1
ATOM 1443 N N . SER A 1 195 ? -32.991 -22.920 26.876 1.00 49.88 195 SER A N 1
ATOM 1444 C CA . SER A 1 195 ? -33.007 -24.126 27.682 1.00 49.88 195 SER A CA 1
ATOM 1445 C C . SER A 1 195 ? -34.399 -24.222 28.298 1.00 49.88 195 SER A C 1
ATOM 1447 O O . SER A 1 195 ? -34.716 -23.517 29.252 1.00 49.88 195 SER A O 1
ATOM 1449 N N . GLY A 1 196 ? -35.247 -25.033 27.667 1.00 44.50 196 GLY A N 1
ATOM 1450 C CA . GLY A 1 196 ? -36.538 -25.437 28.187 1.00 44.50 196 GLY A CA 1
ATOM 1451 C C . GLY A 1 196 ? -36.303 -26.383 29.348 1.00 44.50 196 GLY A C 1
ATOM 1452 O O . GLY A 1 196 ? -36.261 -27.597 29.173 1.00 44.50 196 GLY A O 1
ATOM 1453 N N . GLU A 1 197 ? -36.115 -25.802 30.524 1.00 48.78 197 GLU A N 1
ATOM 1454 C CA . GLU A 1 197 ? -36.403 -26.461 31.785 1.00 48.78 197 GLU A CA 1
ATOM 1455 C C . GLU A 1 197 ? -37.920 -26.691 31.822 1.00 48.78 197 GLU A C 1
ATOM 1457 O O . GLU A 1 197 ? -38.697 -25.749 31.968 1.00 48.78 197 GLU A O 1
ATOM 1462 N N . SER A 1 198 ? -38.351 -27.930 31.5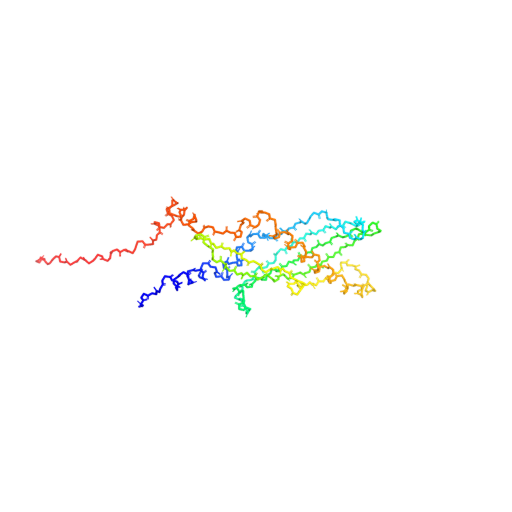82 1.00 43.09 198 SER A N 1
ATOM 1463 C CA . SER A 1 198 ? -39.722 -28.361 31.854 1.00 43.09 198 SER A CA 1
ATOM 1464 C C . SER A 1 198 ? -39.678 -29.258 33.074 1.00 43.09 198 SER A C 1
ATOM 1466 O O . SER A 1 198 ? -39.538 -30.476 32.970 1.00 43.09 198 SER A O 1
ATOM 1468 N N . ASP A 1 199 ? -39.789 -28.616 34.227 1.00 45.00 199 ASP A N 1
ATOM 1469 C CA . ASP A 1 199 ? -40.107 -29.266 35.482 1.00 45.00 199 ASP A CA 1
ATOM 1470 C C . ASP A 1 199 ? -41.631 -29.532 35.528 1.00 45.00 199 ASP A C 1
ATOM 1472 O O . ASP A 1 199 ? -42.428 -28.604 35.377 1.00 45.00 199 ASP A O 1
ATOM 1476 N N . ILE A 1 200 ? -41.981 -30.807 35.791 1.00 42.66 200 ILE A N 1
ATOM 1477 C CA . ILE A 1 200 ? -43.173 -31.306 36.534 1.00 42.66 200 ILE A CA 1
ATOM 1478 C C . ILE A 1 200 ? -44.505 -31.485 35.735 1.00 42.66 200 ILE A C 1
ATOM 1480 O O . ILE A 1 200 ? -44.770 -30.675 34.850 1.00 42.66 200 ILE A O 1
ATOM 1484 N N . PRO A 1 201 ? -45.411 -32.474 36.036 1.00 48.16 201 PRO A N 1
ATOM 1485 C CA . PRO A 1 201 ? -45.493 -33.386 37.201 1.00 48.16 201 PRO A CA 1
ATOM 1486 C C . PRO A 1 201 ? -45.675 -34.902 36.941 1.00 48.16 201 PRO A C 1
ATOM 1488 O O . PRO A 1 201 ? -46.046 -35.370 35.870 1.00 48.16 201 PRO A O 1
ATOM 1491 N N . VAL A 1 202 ? -45.511 -35.645 38.041 1.00 47.47 202 VAL A N 1
ATOM 1492 C CA . VAL A 1 202 ? -45.968 -37.021 38.310 1.00 47.47 202 VAL A CA 1
ATOM 1493 C C . VAL A 1 202 ? -47.497 -37.165 38.212 1.00 47.47 202 VAL A C 1
ATOM 1495 O O . VAL A 1 202 ? -48.214 -36.366 38.814 1.00 47.47 202 VAL A O 1
ATOM 1498 N N . ALA A 1 203 ? -47.984 -38.254 37.598 1.00 43.62 203 ALA A N 1
ATOM 1499 C CA . ALA A 1 203 ? -49.256 -38.893 37.963 1.00 43.62 203 ALA A CA 1
ATOM 1500 C C . ALA A 1 203 ? -49.315 -40.384 37.543 1.00 43.62 203 ALA A C 1
ATOM 1502 O O . ALA A 1 203 ? -49.364 -40.681 36.354 1.00 43.62 203 ALA A O 1
ATOM 1503 N N . ILE A 1 204 ? -49.383 -41.237 38.581 1.00 44.78 204 ILE A N 1
ATOM 1504 C CA . ILE A 1 204 ? -49.850 -42.643 38.708 1.00 44.78 204 ILE A CA 1
ATOM 1505 C C . ILE A 1 204 ? -49.102 -43.733 37.929 1.00 44.78 204 ILE A C 1
ATOM 1507 O O . ILE A 1 204 ? -49.368 -43.927 36.726 1.00 44.78 204 ILE A O 1
#

Secondary structure (DSSP, 8-state):
-PPPPHHHHHHHHHHHHT-HHHHHHHHHHHH-SEEEEEEEEESGGG-EEEEEEEEE---EEEE-SSTT-SEEEEEEEEEEEEEE-SS-EEEEEEEEEEEEEEEEEEETTTEEEEEEPPP-GGGEEEEEEETT--GGGGGGHHHHHHHHHHHHHHHHHHHHTSHHHHHHHEEEHHHHHHHHHHTTTTS-S---------------

Radius of gyration: 25.4 Å; chains: 1; bounding box: 78×59×70 Å